Protein AF-A0A2J8U3K9-F1 (afdb_monomer_lite)

Secondary structure (DSSP, 8-state):
--SPSP-S-HHHHHHHHHHHHSHHHHHHHGGGHHHHHHHHHHHS-TT--HHHHIIIIIHHHHHHHHTT----TT--HHHHHHHHHHHHHHHHHHHSSSSHHHHHHHTHHHHHHHHHHHHHHHHH-TT--SEEEEEE-HHHHHHHHHHTT---SSPPPTT-EEEEEEEEETTEEEEEEEEE--SSSPPEEE--TTS-SSEEHHHHHHHHGGGS-S-HHHHTS-TT-----------------------S------EEEEEE---TTS-EEETTEEE--GGG-------------S----

Sequence (298 aa):
LLYLPFRNCPRFQELESETLKSEEFQKRLHPYKDFIATLGKLSGLHGQDLFGIWSKVYDPLYCESVHNFTLPSWATEDTMTKLRELSELSLLSLYGIHKQKEKSRLQGGVLVNEILNHMKKATQMPSYKKFIMYSAHDTTVSGLQMALDVYNGLLPPYASCHLMELYFEKGEYFVEMYYRNETQHEPYPLMLPGCSPSCPLERFAELVGPVIPQDWSTECMTTNSHQGPAETAHFARRNHVIALPCGRSTCLENTVCSITIMDKDEM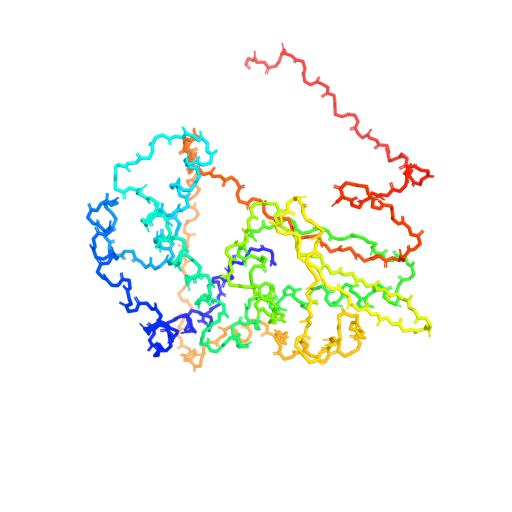VSRDGFYWMPESRAKPSPLLVGDRMTDKDID

Radius of gyration: 22.71 Å; chains: 1; bounding box: 62×59×55 Å

Foldseek 3Di:
DFAPDDPPFQVLVVLLVVLVVDPQLCVLCVVCPVVLVVVCVVQVPPPDDLVCLQPPPQQLQVQCVVVVHDDPPVCDPVNNVSSQLSNLSVLCSSQDPTPNLLSLQLGLLQVVVVLLVLLVVCVVDVPGDQKDKDWHFQSNVSSNCSLLVQDPSGRQDAQKEKEWEWEDDPRFIWIAIFIDRDLVDATHTTDRPPADNGGTSVRSCVSSVSSHHPDSVVSSDDPPPDDDPPPPPPPPPPPPPPPVPPDDGDDPRTYMYMYGHDYPPAWDDDSNDTDGDPVPPDDDPDPPPDDDDPDPDD

pLDDT: mean 80.39, std 25.98, range [22.38, 98.75]

O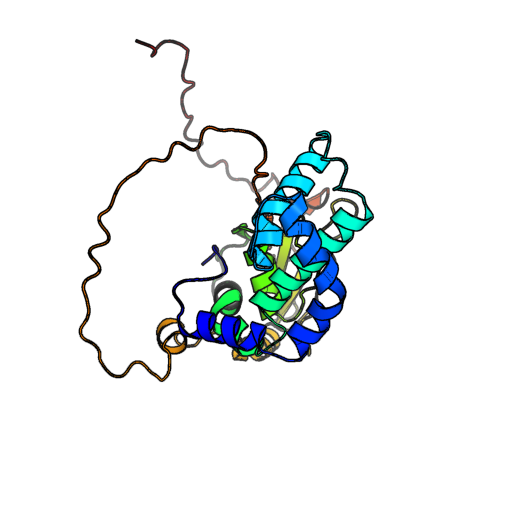rganism: Pongo abelii (NCBI:txid9601)

Structure (mmCIF, N/CA/C/O backbone):
data_AF-A0A2J8U3K9-F1
#
_entry.id   AF-A0A2J8U3K9-F1
#
loop_
_atom_site.group_PDB
_atom_site.id
_atom_site.type_symbol
_atom_site.label_atom_id
_atom_site.label_alt_id
_atom_site.label_comp_id
_atom_site.label_asym_id
_atom_site.label_entity_id
_atom_site.label_seq_id
_atom_site.pdbx_PDB_ins_code
_atom_site.Cartn_x
_atom_site.Cartn_y
_atom_site.Cartn_z
_atom_site.occupancy
_atom_site.B_iso_or_equiv
_atom_site.auth_seq_id
_atom_site.auth_comp_id
_atom_site.auth_asym_id
_atom_site.auth_atom_id
_atom_site.pdbx_PDB_model_num
ATOM 1 N N . LEU A 1 1 ? -0.540 13.117 7.011 1.00 81.38 1 LEU A N 1
ATOM 2 C CA . LEU A 1 1 ? -1.237 11.828 7.215 1.00 81.38 1 LEU A CA 1
ATOM 3 C C . LEU A 1 1 ? -1.493 11.089 5.903 1.00 81.38 1 LEU A C 1
ATOM 5 O O . LEU A 1 1 ? -1.082 9.950 5.813 1.00 81.38 1 LEU A O 1
ATOM 9 N N . LEU A 1 2 ? -2.141 11.700 4.904 1.00 85.00 2 LEU A N 1
ATOM 10 C CA . LEU A 1 2 ? -2.597 10.990 3.691 1.00 85.00 2 LEU A CA 1
ATOM 11 C C . LEU A 1 2 ? -1.634 11.031 2.494 1.00 85.00 2 LEU A C 1
ATOM 13 O O . LEU A 1 2 ? -1.988 10.559 1.420 1.00 85.00 2 LEU A O 1
ATOM 17 N N . TYR A 1 3 ? -0.447 11.610 2.669 1.00 89.62 3 TYR A N 1
ATOM 18 C CA . TYR A 1 3 ? 0.576 11.715 1.632 1.00 89.62 3 TYR A CA 1
ATOM 19 C C . TYR A 1 3 ? 1.716 10.755 1.973 1.00 89.62 3 TYR A C 1
ATOM 21 O O . TYR A 1 3 ? 2.664 11.128 2.668 1.00 89.62 3 TYR A O 1
ATOM 29 N N . LEU A 1 4 ? 1.538 9.491 1.587 1.00 91.19 4 LEU A N 1
ATOM 30 C CA . LEU A 1 4 ? 2.534 8.436 1.742 1.00 91.19 4 LEU A CA 1
ATOM 31 C C . LEU A 1 4 ? 3.328 8.280 0.433 1.00 91.19 4 LEU A C 1
ATOM 33 O O . LEU A 1 4 ? 2.803 8.580 -0.632 1.00 91.19 4 LEU A O 1
ATOM 37 N N . PRO A 1 5 ? 4.576 7.787 0.490 1.00 95.88 5 PRO A N 1
ATOM 38 C CA . PRO A 1 5 ? 5.362 7.529 1.696 1.00 95.88 5 PRO A CA 1
ATOM 39 C C . PRO A 1 5 ? 5.883 8.824 2.348 1.00 95.88 5 PRO A C 1
ATOM 41 O O . PRO A 1 5 ? 6.303 9.763 1.669 1.00 95.88 5 PRO A O 1
ATOM 44 N N . PHE A 1 6 ? 5.939 8.864 3.680 1.00 95.06 6 PHE A N 1
ATOM 45 C CA . PHE A 1 6 ? 6.610 9.935 4.413 1.00 95.06 6 PHE A CA 1
ATOM 46 C C . PHE A 1 6 ? 8.117 9.883 4.146 1.00 95.06 6 PHE A C 1
ATOM 48 O O . PHE A 1 6 ? 8.789 8.912 4.499 1.00 95.06 6 PHE A O 1
ATOM 55 N N . ARG A 1 7 ? 8.651 10.936 3.518 1.00 94.25 7 ARG A N 1
ATOM 56 C CA . ARG A 1 7 ? 10.077 11.044 3.160 1.00 94.25 7 ARG A CA 1
ATOM 57 C C . ARG A 1 7 ? 10.930 11.707 4.241 1.00 94.25 7 ARG A C 1
ATOM 59 O O . ARG A 1 7 ? 12.139 11.516 4.274 1.00 94.25 7 ARG A O 1
ATOM 66 N N . ASN A 1 8 ? 10.317 12.437 5.170 1.00 95.38 8 ASN A N 1
ATOM 67 C CA . ASN A 1 8 ? 10.982 13.075 6.310 1.00 95.38 8 ASN A CA 1
ATOM 68 C C . ASN A 1 8 ? 11.225 12.096 7.477 1.00 95.38 8 ASN A C 1
ATOM 70 O O . ASN A 1 8 ? 11.000 12.443 8.632 1.00 95.38 8 ASN A O 1
ATOM 74 N N . CYS A 1 9 ? 11.665 10.874 7.171 1.00 97.50 9 CYS A N 1
ATOM 75 C CA . CYS A 1 9 ? 11.933 9.820 8.145 1.00 97.50 9 CYS A CA 1
ATOM 76 C C . CYS A 1 9 ? 13.268 9.131 7.819 1.00 97.50 9 CYS A C 1
ATOM 78 O O . CYS A 1 9 ? 13.299 8.234 6.970 1.00 97.50 9 CYS A O 1
ATOM 80 N N . PRO A 1 10 ? 14.379 9.542 8.457 1.00 97.88 10 PRO A N 1
ATOM 81 C CA . PRO A 1 10 ? 15.705 8.983 8.196 1.00 97.88 10 PRO A CA 1
ATOM 82 C C . PRO A 1 10 ? 15.774 7.456 8.320 1.00 97.88 10 PRO A C 1
ATOM 84 O O . PRO A 1 10 ? 16.298 6.801 7.421 1.00 97.88 10 PRO A O 1
ATOM 87 N N . ARG A 1 11 ? 15.164 6.869 9.360 1.00 98.06 11 ARG A N 1
ATOM 88 C CA . ARG A 1 11 ? 15.121 5.407 9.521 1.00 98.06 11 ARG A CA 1
ATOM 89 C C . ARG A 1 11 ? 14.433 4.704 8.349 1.00 98.06 11 ARG A C 1
ATOM 91 O O . ARG A 1 11 ? 14.892 3.657 7.907 1.00 98.06 11 ARG A O 1
ATOM 98 N N . PHE A 1 12 ? 13.372 5.285 7.788 1.00 98.19 12 PHE A N 1
ATOM 99 C CA . PHE A 1 12 ? 12.711 4.710 6.614 1.00 98.19 12 PHE A CA 1
ATOM 100 C C . PHE A 1 12 ? 13.615 4.735 5.370 1.00 98.19 12 PHE A C 1
ATOM 102 O O . PHE A 1 12 ? 13.654 3.754 4.632 1.00 98.19 12 PHE A O 1
ATOM 109 N N . GLN A 1 13 ? 14.405 5.798 5.179 1.00 97.44 13 GLN A N 1
ATOM 110 C CA . GLN A 1 13 ? 15.385 5.872 4.085 1.00 97.44 13 GLN A CA 1
ATOM 111 C C . GLN A 1 13 ? 16.492 4.805 4.222 1.00 97.44 13 GLN A C 1
ATOM 113 O O . GLN A 1 13 ? 16.941 4.229 3.224 1.00 97.44 13 GLN A O 1
ATOM 118 N N . GLU A 1 14 ? 16.911 4.491 5.454 1.00 98.12 14 GLU A N 1
ATOM 119 C CA . GLU A 1 14 ? 17.819 3.366 5.718 1.00 98.12 14 GLU A CA 1
ATOM 120 C C . GLU A 1 14 ? 17.179 2.034 5.322 1.00 98.12 14 GLU A C 1
ATOM 122 O O . GLU A 1 14 ? 17.803 1.248 4.613 1.00 98.12 14 GLU A O 1
ATOM 127 N N . LEU A 1 15 ? 15.915 1.805 5.693 1.00 98.25 15 LEU A N 1
ATOM 128 C CA . LEU A 1 15 ? 15.185 0.585 5.335 1.00 98.25 15 LEU A CA 1
ATOM 129 C C . LEU A 1 15 ? 15.013 0.425 3.820 1.00 98.25 15 LEU A C 1
ATOM 131 O O . LEU A 1 15 ? 15.126 -0.692 3.313 1.00 98.25 15 LEU A O 1
ATOM 135 N N . GLU A 1 16 ? 14.767 1.508 3.079 1.00 97.56 16 GLU A N 1
ATOM 136 C CA . GLU A 1 16 ? 14.762 1.487 1.609 1.00 97.56 16 GLU A CA 1
ATOM 137 C C . GLU A 1 16 ? 16.139 1.054 1.074 1.00 97.56 16 GLU A C 1
ATOM 139 O O . GLU A 1 16 ? 16.236 0.121 0.273 1.00 97.56 16 GLU A O 1
ATOM 144 N N . SER A 1 17 ? 17.218 1.639 1.602 1.00 97.06 17 SER A N 1
ATOM 145 C CA . SER A 1 17 ? 18.597 1.298 1.226 1.00 97.06 17 SER A CA 1
ATOM 146 C C . SER A 1 17 ? 18.979 -0.152 1.566 1.00 97.06 17 SER A C 1
ATOM 148 O O . SER A 1 17 ? 19.676 -0.808 0.789 1.00 97.06 17 SER A O 1
ATOM 150 N N . GLU A 1 18 ? 18.534 -0.666 2.716 1.00 98.19 18 GLU A N 1
ATOM 151 C CA . GLU A 1 18 ? 18.684 -2.068 3.130 1.00 98.19 18 GLU A CA 1
ATOM 152 C C . GLU A 1 18 ? 17.908 -2.999 2.183 1.00 98.19 18 GLU A C 1
ATOM 154 O O . GLU A 1 18 ? 18.429 -4.024 1.743 1.00 98.19 18 GLU A O 1
ATOM 159 N N . THR A 1 19 ? 16.692 -2.609 1.788 1.00 98.19 19 THR A N 1
ATOM 160 C CA . THR A 1 19 ? 15.837 -3.395 0.883 1.00 98.19 19 THR A CA 1
ATOM 161 C C . THR A 1 19 ? 16.477 -3.575 -0.483 1.00 98.19 19 THR A C 1
ATOM 163 O O . THR A 1 19 ? 16.521 -4.699 -0.980 1.00 98.19 19 THR A O 1
ATOM 166 N N . LEU A 1 20 ? 17.044 -2.509 -1.057 1.00 95.50 20 LEU A N 1
ATOM 167 C CA . LEU A 1 20 ? 17.743 -2.576 -2.343 1.00 95.50 20 LEU A CA 1
ATOM 168 C C . LEU A 1 20 ? 18.928 -3.552 -2.321 1.00 95.50 20 LEU A C 1
ATOM 170 O O . LEU A 1 20 ? 19.278 -4.112 -3.357 1.00 95.50 20 LEU A O 1
ATOM 174 N N . LYS A 1 21 ? 19.535 -3.784 -1.153 1.00 97.44 21 LYS A N 1
ATOM 175 C CA . LYS A 1 21 ? 20.647 -4.730 -0.961 1.00 97.44 21 LYS A CA 1
ATOM 176 C C . LYS A 1 21 ? 20.186 -6.140 -0.579 1.00 97.44 21 LYS A C 1
ATOM 178 O O . LYS A 1 21 ? 21.006 -7.053 -0.568 1.00 97.44 21 LYS A O 1
ATOM 183 N N . SER A 1 22 ? 18.910 -6.324 -0.243 1.00 98.12 22 SER A N 1
ATOM 184 C CA . SER A 1 22 ? 18.383 -7.610 0.213 1.00 98.12 22 SER A CA 1
ATOM 185 C C . SER A 1 22 ? 18.347 -8.649 -0.912 1.00 98.12 22 SER A C 1
ATOM 187 O O . SER A 1 22 ? 18.044 -8.333 -2.065 1.00 98.12 22 SER A O 1
ATOM 189 N N . GLU A 1 23 ? 18.628 -9.907 -0.564 1.00 98.06 23 GLU A N 1
ATOM 190 C CA . GLU A 1 23 ? 18.623 -11.025 -1.515 1.00 98.06 23 GLU A CA 1
ATOM 191 C C . GLU A 1 23 ? 17.255 -11.191 -2.187 1.00 98.06 23 GLU A C 1
ATOM 193 O O . GLU A 1 23 ? 17.181 -11.331 -3.405 1.00 98.06 23 GLU A O 1
ATOM 198 N N . GLU A 1 24 ? 16.170 -11.104 -1.414 1.00 97.69 24 GLU A N 1
ATOM 199 C CA . GLU A 1 24 ? 14.810 -11.290 -1.927 1.00 97.69 24 GLU A CA 1
ATOM 200 C C . GLU A 1 24 ? 14.433 -10.224 -2.966 1.00 97.69 24 GLU A C 1
ATOM 202 O O . GLU A 1 24 ? 13.885 -10.551 -4.020 1.00 97.69 24 GLU A O 1
ATOM 207 N N . PHE A 1 25 ? 14.775 -8.953 -2.724 1.00 97.94 25 PHE A N 1
ATOM 208 C CA . PHE A 1 25 ? 14.558 -7.898 -3.714 1.00 97.94 25 PHE A CA 1
ATOM 209 C C . PHE A 1 25 ? 15.392 -8.138 -4.978 1.00 97.94 25 PHE A C 1
ATOM 211 O O . PHE A 1 25 ? 14.864 -8.100 -6.091 1.00 97.94 25 PHE A O 1
ATOM 218 N N . GLN A 1 26 ? 16.683 -8.442 -4.817 1.00 97.81 26 GLN A N 1
ATOM 219 C CA . GLN A 1 26 ? 17.580 -8.698 -5.946 1.00 97.81 26 GLN A CA 1
ATOM 220 C C . GLN A 1 26 ? 17.131 -9.902 -6.780 1.00 97.81 26 GLN A C 1
ATOM 222 O O . GLN A 1 26 ? 17.206 -9.854 -8.007 1.00 97.81 26 GLN A O 1
ATOM 227 N N . LYS A 1 27 ? 16.610 -10.952 -6.138 1.00 98.12 27 LYS A N 1
ATOM 228 C CA . LYS A 1 27 ? 16.061 -12.139 -6.798 1.00 98.12 27 LYS A CA 1
ATOM 229 C C . LYS A 1 27 ? 14.846 -11.805 -7.662 1.00 98.12 27 LYS A C 1
ATOM 231 O O . LYS A 1 27 ? 14.772 -12.281 -8.790 1.00 98.12 27 LYS A O 1
ATOM 236 N N . ARG A 1 28 ? 13.926 -10.967 -7.170 1.00 97.94 28 ARG A N 1
ATOM 237 C CA . ARG A 1 28 ? 12.744 -10.516 -7.932 1.00 97.94 28 ARG A CA 1
ATOM 238 C C . ARG A 1 28 ? 13.100 -9.574 -9.076 1.00 97.94 28 ARG A C 1
ATOM 240 O O . ARG A 1 28 ? 12.458 -9.616 -10.117 1.00 97.94 28 ARG A O 1
ATOM 247 N N . LEU A 1 29 ? 14.130 -8.749 -8.895 1.00 97.19 29 LEU A N 1
ATOM 248 C CA . LEU A 1 29 ? 14.601 -7.810 -9.912 1.00 97.19 29 LEU A CA 1
ATOM 249 C C . LEU A 1 29 ? 15.433 -8.489 -11.013 1.00 97.19 29 LEU A C 1
ATOM 251 O O . LEU A 1 29 ? 15.443 -8.028 -12.153 1.00 97.19 29 LEU A O 1
ATOM 255 N N . HIS A 1 30 ? 16.142 -9.574 -10.684 1.00 97.12 30 HIS A N 1
ATOM 256 C CA . HIS A 1 30 ? 17.094 -10.235 -11.579 1.00 97.12 30 HIS A CA 1
ATOM 257 C C . HIS A 1 30 ? 16.545 -10.557 -12.985 1.00 97.12 30 HIS A C 1
ATOM 259 O O . HIS A 1 30 ? 17.240 -10.225 -13.948 1.00 97.12 30 HIS A O 1
ATOM 265 N N . PRO A 1 31 ? 15.321 -11.103 -13.148 1.00 97.75 31 PRO A N 1
ATOM 266 C CA . PRO A 1 31 ? 14.758 -11.415 -14.465 1.00 97.75 31 PRO A CA 1
ATOM 267 C C . PRO A 1 31 ? 14.584 -10.202 -15.391 1.00 97.75 31 PRO A C 1
ATOM 269 O O . PRO A 1 31 ? 14.517 -10.366 -16.605 1.00 97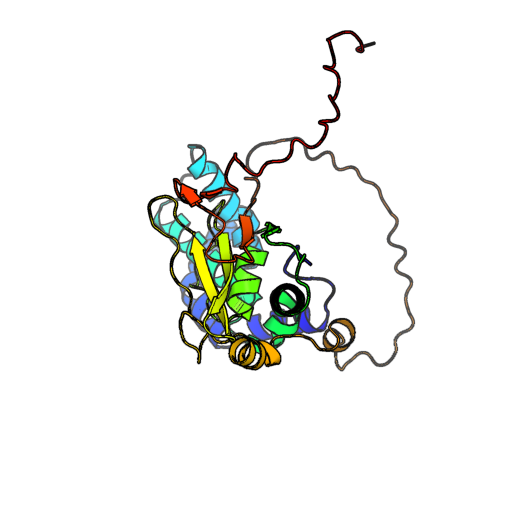.75 31 PRO A O 1
ATOM 272 N N . TYR A 1 32 ? 14.539 -8.984 -14.844 1.00 96.56 32 TYR A N 1
ATOM 273 C CA . TYR A 1 32 ? 14.284 -7.758 -15.603 1.00 96.56 32 TYR A CA 1
ATOM 274 C C . TYR A 1 32 ? 15.554 -6.972 -15.950 1.00 96.56 32 TYR A C 1
ATOM 276 O O . TYR A 1 32 ? 15.455 -5.922 -16.583 1.00 96.56 32 TYR A O 1
ATOM 284 N N . LYS A 1 33 ? 16.753 -7.433 -15.561 1.00 93.75 33 LYS A N 1
ATOM 285 C CA . LYS A 1 33 ? 17.999 -6.660 -15.741 1.00 93.75 33 LYS A CA 1
ATOM 286 C C . LYS A 1 33 ? 18.251 -6.249 -17.195 1.00 93.75 33 LYS A C 1
ATOM 288 O O . LYS A 1 33 ? 18.544 -5.080 -17.452 1.00 93.75 33 LYS A O 1
ATOM 293 N N . ASP A 1 34 ? 18.078 -7.172 -18.136 1.00 94.25 34 ASP A N 1
ATOM 294 C CA . ASP A 1 34 ? 18.285 -6.899 -19.565 1.00 94.25 34 ASP A CA 1
ATOM 295 C C . ASP A 1 34 ? 17.214 -5.955 -20.130 1.00 94.25 34 ASP A C 1
ATOM 297 O O . ASP A 1 34 ? 17.503 -5.070 -20.945 1.00 94.25 34 ASP A O 1
ATOM 301 N N . PHE A 1 35 ? 15.975 -6.099 -19.648 1.00 95.75 35 PHE A N 1
ATOM 302 C CA . PHE A 1 35 ? 14.870 -5.219 -20.011 1.00 95.75 35 PHE A CA 1
ATOM 303 C C . PHE A 1 35 ? 15.129 -3.784 -19.538 1.00 95.75 35 PHE A C 1
ATOM 305 O O . PHE A 1 35 ? 15.066 -2.860 -20.345 1.00 95.75 35 PHE A O 1
ATOM 312 N N . ILE A 1 36 ? 15.522 -3.595 -18.275 1.00 94.62 36 ILE A N 1
ATOM 313 C CA . ILE A 1 36 ? 15.849 -2.280 -17.700 1.00 94.62 36 ILE A CA 1
ATOM 314 C C . ILE A 1 36 ? 17.012 -1.617 -18.454 1.00 94.62 36 ILE A C 1
ATOM 316 O O . ILE A 1 36 ? 16.959 -0.423 -18.758 1.00 94.62 36 ILE A O 1
ATOM 320 N N . ALA A 1 37 ? 18.049 -2.383 -18.814 1.00 91.25 37 ALA A N 1
ATOM 321 C CA . ALA A 1 37 ? 19.181 -1.868 -19.585 1.00 91.25 37 ALA A CA 1
ATOM 322 C C . ALA A 1 37 ? 18.765 -1.379 -20.985 1.00 91.25 37 ALA A C 1
ATOM 324 O O . ALA A 1 37 ? 19.265 -0.359 -21.471 1.00 91.25 37 ALA A O 1
ATOM 325 N N . THR A 1 38 ? 17.837 -2.090 -21.627 1.00 92.94 38 THR A N 1
ATOM 326 C CA . THR A 1 38 ? 17.284 -1.706 -22.932 1.00 92.94 38 THR A CA 1
ATOM 327 C C . THR A 1 38 ? 16.364 -0.493 -22.807 1.00 92.94 38 THR A C 1
ATOM 329 O O . THR A 1 38 ? 16.450 0.430 -23.619 1.00 92.94 38 THR A O 1
ATOM 332 N N . LEU A 1 39 ? 15.549 -0.449 -21.751 1.00 93.38 39 LEU A N 1
ATOM 333 C CA . LEU A 1 39 ? 14.580 0.610 -21.500 1.00 93.38 39 LEU A CA 1
ATOM 334 C C . LEU A 1 39 ? 15.238 1.989 -21.445 1.00 93.38 39 LEU A C 1
ATOM 336 O O . LEU A 1 39 ? 14.721 2.919 -22.049 1.00 93.38 39 LEU A O 1
ATOM 340 N N . GLY A 1 40 ? 16.411 2.116 -20.817 1.00 89.62 40 GLY A N 1
ATOM 341 C CA . GLY A 1 40 ? 17.119 3.399 -20.742 1.00 89.62 40 GLY A CA 1
ATOM 342 C C . GLY A 1 40 ? 17.516 3.982 -22.107 1.00 89.62 40 GLY A C 1
ATOM 343 O O . GLY A 1 40 ? 17.607 5.197 -22.247 1.00 89.62 40 GLY A O 1
ATOM 344 N N . LYS A 1 41 ? 17.724 3.140 -23.131 1.00 91.94 41 LYS A N 1
ATOM 345 C CA . LYS A 1 41 ? 17.985 3.597 -24.510 1.00 91.94 41 LYS A CA 1
ATOM 346 C C . LYS A 1 41 ? 16.701 4.016 -25.229 1.00 91.94 41 LYS A C 1
ATOM 348 O O . LYS A 1 41 ? 16.747 4.916 -26.057 1.00 91.94 41 LYS A O 1
ATOM 353 N N . LEU A 1 42 ? 15.586 3.350 -24.927 1.00 91.44 42 LEU A N 1
ATOM 354 C CA . LEU A 1 42 ? 14.287 3.577 -25.565 1.00 91.44 42 LEU A CA 1
ATOM 355 C C . LEU A 1 42 ? 13.556 4.794 -24.988 1.00 91.44 42 LEU A C 1
ATOM 357 O O . LEU A 1 42 ? 12.995 5.585 -25.740 1.00 91.44 42 LEU A O 1
ATOM 361 N N . SER A 1 43 ? 13.585 4.953 -23.664 1.00 88.56 43 SER A N 1
ATOM 362 C CA . SER A 1 43 ? 12.933 6.057 -22.953 1.00 88.56 43 SER A CA 1
ATOM 363 C C . SER A 1 43 ? 13.755 7.348 -22.959 1.00 88.56 43 SER A C 1
ATOM 365 O O . SER A 1 43 ? 13.226 8.413 -22.658 1.00 88.56 43 SER A O 1
ATOM 367 N N . GLY A 1 44 ? 15.060 7.263 -23.247 1.00 88.62 44 GLY A N 1
ATOM 368 C CA . GLY A 1 44 ? 16.004 8.374 -23.094 1.00 88.62 44 GLY A CA 1
ATOM 369 C C . GLY A 1 44 ? 16.346 8.708 -21.634 1.00 88.62 44 GLY A C 1
ATOM 370 O O . GLY A 1 44 ? 17.072 9.669 -21.380 1.00 88.62 44 GLY A O 1
ATOM 371 N N . LEU A 1 45 ? 15.850 7.925 -20.667 1.00 83.75 45 LEU A N 1
ATOM 372 C CA . LEU A 1 45 ? 16.094 8.111 -19.238 1.00 83.75 45 LEU A CA 1
ATOM 373 C C . LEU A 1 45 ? 17.080 7.057 -18.726 1.00 83.75 45 LEU A C 1
ATOM 375 O O . LEU A 1 45 ? 16.723 5.914 -18.442 1.00 83.75 45 LEU A O 1
ATOM 379 N N . HIS A 1 46 ? 18.341 7.453 -18.569 1.00 83.81 46 HIS A N 1
ATOM 380 C CA . HIS A 1 46 ? 19.380 6.582 -18.025 1.00 83.81 46 HIS A CA 1
ATOM 381 C C . HIS A 1 46 ? 19.339 6.519 -16.491 1.00 83.81 46 HIS A C 1
ATOM 383 O O . HIS A 1 46 ? 18.951 7.481 -15.824 1.00 83.81 46 HIS A O 1
ATOM 389 N N . GLY A 1 47 ? 19.765 5.379 -15.935 1.00 73.50 47 GLY A N 1
ATOM 390 C CA . GLY A 1 47 ? 19.999 5.214 -14.497 1.00 73.50 47 GLY A CA 1
ATOM 391 C C . GLY A 1 47 ? 18.763 5.383 -13.611 1.00 73.50 47 GLY A C 1
ATOM 392 O O . GLY A 1 47 ? 18.917 5.752 -12.452 1.00 73.50 47 GLY A O 1
ATOM 393 N N . GLN A 1 48 ? 17.553 5.166 -14.142 1.00 72.31 48 GLN A N 1
ATOM 394 C CA . GLN A 1 48 ? 16.347 5.197 -13.316 1.00 72.31 48 GLN A CA 1
ATOM 395 C C . GLN A 1 48 ? 16.333 3.998 -12.362 1.00 72.31 48 GLN A C 1
ATOM 397 O O . GLN A 1 48 ? 16.598 2.864 -12.765 1.00 72.31 48 GLN A O 1
ATOM 402 N N . ASP A 1 49 ? 16.004 4.266 -11.102 1.00 87.94 49 ASP A N 1
ATOM 403 C CA . ASP A 1 49 ? 15.555 3.239 -10.172 1.00 87.94 49 ASP A CA 1
ATOM 404 C C . ASP A 1 49 ? 14.131 2.778 -10.538 1.00 87.94 49 ASP A C 1
ATOM 406 O O . ASP A 1 49 ? 13.502 3.298 -11.466 1.00 87.94 49 ASP A O 1
ATOM 410 N N . LEU A 1 50 ? 13.609 1.776 -9.825 1.00 93.06 50 LEU A N 1
ATOM 411 C CA . LEU A 1 50 ? 12.269 1.252 -10.106 1.00 93.06 50 LEU A CA 1
ATOM 412 C C . LEU A 1 50 ? 11.176 2.319 -9.967 1.00 93.06 50 LEU A C 1
ATOM 414 O O . LEU A 1 50 ? 10.226 2.319 -10.747 1.00 93.06 50 LEU A O 1
ATOM 418 N N . PHE A 1 51 ? 11.341 3.267 -9.041 1.00 92.44 51 PHE A N 1
ATOM 419 C CA . PHE A 1 51 ? 10.403 4.372 -8.871 1.00 92.44 51 PHE A CA 1
ATOM 420 C C . PHE A 1 51 ? 10.423 5.326 -10.073 1.00 92.44 51 PHE A C 1
ATOM 422 O O . PHE A 1 51 ? 9.372 5.778 -10.526 1.00 92.44 51 PHE A O 1
ATOM 429 N N . GLY A 1 52 ? 11.598 5.605 -10.639 1.00 92.44 52 GLY A N 1
ATOM 430 C CA . GLY A 1 52 ? 11.747 6.371 -11.872 1.00 92.44 52 GLY A CA 1
ATOM 431 C C . GLY A 1 52 ? 11.170 5.653 -13.093 1.00 92.44 52 GLY A C 1
ATOM 432 O O . GLY A 1 52 ? 10.527 6.295 -13.920 1.00 92.44 52 GLY A O 1
ATOM 433 N N . ILE A 1 53 ? 11.340 4.330 -13.194 1.00 94.94 53 ILE A N 1
ATOM 434 C CA . ILE A 1 53 ? 10.707 3.517 -14.250 1.00 94.94 53 ILE A CA 1
ATOM 435 C C . ILE A 1 53 ? 9.183 3.599 -14.142 1.00 94.94 53 ILE A C 1
ATOM 437 O O . ILE A 1 53 ? 8.506 3.827 -15.143 1.00 94.94 53 ILE A O 1
ATOM 441 N N . TRP A 1 54 ? 8.647 3.470 -12.930 1.00 96.12 54 TRP A N 1
ATOM 442 C CA . TRP A 1 54 ? 7.216 3.576 -12.695 1.00 96.12 54 TRP A CA 1
ATOM 443 C C . TRP A 1 54 ? 6.682 4.971 -13.047 1.00 96.12 54 TRP A C 1
ATOM 445 O O . TRP A 1 54 ? 5.857 5.099 -13.946 1.00 96.12 54 TRP A O 1
ATOM 455 N N . SER A 1 55 ? 7.183 6.012 -12.386 1.00 93.38 55 SER A N 1
ATOM 456 C CA . SER A 1 55 ? 6.615 7.367 -12.461 1.00 93.38 55 SER A CA 1
ATOM 457 C C . SER A 1 55 ? 6.904 8.116 -13.765 1.00 93.38 55 SER A C 1
ATOM 459 O O . SER A 1 55 ? 6.171 9.035 -14.113 1.00 93.38 55 SER A O 1
ATOM 461 N N . LYS A 1 56 ? 7.977 7.773 -14.490 1.00 93.69 56 LYS A N 1
ATOM 462 C CA . LYS A 1 56 ? 8.390 8.515 -15.699 1.00 93.69 56 LYS A CA 1
ATOM 463 C C . LYS A 1 56 ? 8.274 7.726 -16.992 1.00 93.69 56 LYS A C 1
ATOM 465 O O . LYS A 1 56 ? 8.502 8.300 -18.054 1.00 93.69 56 LYS A O 1
ATOM 470 N N . VAL A 1 57 ? 7.989 6.426 -16.921 1.00 95.75 57 VAL A N 1
ATOM 471 C CA . VAL A 1 57 ? 7.858 5.583 -18.115 1.00 95.75 57 VAL A CA 1
ATOM 472 C C . VAL A 1 57 ? 6.527 4.851 -18.113 1.00 95.75 57 VAL A C 1
ATOM 474 O O . VAL A 1 57 ? 5.730 5.077 -19.015 1.00 95.75 57 VAL A O 1
ATOM 477 N N . TYR A 1 58 ? 6.264 4.012 -17.108 1.00 97.00 58 TYR A N 1
ATOM 478 C CA . TYR A 1 58 ? 5.023 3.240 -17.068 1.00 97.00 58 TYR A CA 1
ATOM 479 C C . TYR A 1 58 ? 3.786 4.131 -16.945 1.00 97.00 58 TYR A C 1
ATOM 481 O O . TYR A 1 58 ? 2.891 4.014 -17.775 1.00 97.00 58 TYR A O 1
ATOM 489 N N . ASP A 1 59 ? 3.742 5.015 -15.944 1.00 94.94 59 ASP A N 1
ATOM 490 C CA . ASP A 1 59 ? 2.562 5.844 -15.683 1.00 94.94 59 ASP A CA 1
ATOM 491 C C . ASP A 1 59 ? 2.207 6.761 -16.871 1.00 94.94 59 ASP A C 1
ATOM 493 O O . ASP A 1 59 ? 1.068 6.688 -17.338 1.00 94.94 59 ASP A O 1
ATOM 497 N N . PRO A 1 60 ? 3.160 7.497 -17.490 1.00 95.81 60 PRO A N 1
ATOM 498 C CA . PRO A 1 60 ? 2.864 8.269 -18.695 1.00 95.81 60 PRO A CA 1
ATOM 499 C C . PRO A 1 60 ? 2.294 7.419 -19.837 1.00 95.81 60 PRO A C 1
ATOM 501 O O . PRO A 1 60 ? 1.267 7.784 -20.407 1.00 95.81 60 PRO A O 1
ATOM 504 N N . LEU A 1 61 ? 2.902 6.262 -20.136 1.00 97.00 61 LEU A N 1
ATOM 505 C CA . LEU A 1 61 ? 2.428 5.368 -21.201 1.00 97.00 61 LEU A CA 1
ATOM 506 C C . LEU A 1 61 ? 1.051 4.776 -20.882 1.00 97.00 61 LEU A C 1
ATOM 508 O O . LEU A 1 61 ? 0.206 4.655 -21.767 1.00 97.00 61 LEU A O 1
ATOM 512 N N . TYR A 1 62 ? 0.805 4.413 -19.622 1.00 96.50 62 TYR A N 1
ATOM 513 C CA . TYR A 1 62 ? -0.490 3.914 -19.180 1.00 96.50 62 TYR A CA 1
ATOM 514 C C . TYR A 1 62 ? -1.563 4.996 -19.345 1.00 96.50 62 TYR A C 1
ATOM 516 O O . TYR A 1 62 ? -2.583 4.754 -19.990 1.00 96.50 62 TYR A O 1
ATOM 524 N N . CYS A 1 63 ? -1.297 6.215 -18.879 1.00 94.50 63 CYS A N 1
ATOM 525 C CA . CYS A 1 63 ? -2.174 7.365 -19.060 1.00 94.50 63 CYS A CA 1
ATOM 526 C C . CYS A 1 63 ? -2.464 7.675 -20.528 1.00 94.50 63 CYS A C 1
ATOM 528 O O . CYS A 1 63 ? -3.622 7.872 -20.901 1.00 94.50 63 CYS A O 1
ATOM 530 N N . GLU A 1 64 ? -1.434 7.709 -21.371 1.00 95.12 64 GLU A N 1
ATOM 531 C CA . GLU A 1 64 ? -1.579 7.886 -22.814 1.00 95.12 64 GLU A CA 1
ATOM 532 C C . GLU A 1 64 ? -2.471 6.793 -23.417 1.00 95.12 64 GLU A C 1
ATOM 534 O O . GLU A 1 64 ? -3.398 7.105 -24.169 1.00 95.12 64 GLU A O 1
ATOM 539 N N . SER A 1 65 ? -2.259 5.532 -23.025 1.00 95.12 65 SER A N 1
ATOM 540 C CA . SER A 1 65 ? -3.039 4.393 -23.517 1.00 95.12 65 SER A CA 1
ATOM 541 C C . SER A 1 65 ? -4.520 4.476 -23.132 1.00 95.12 65 SER A C 1
ATOM 543 O O . SER A 1 65 ? -5.384 4.284 -23.986 1.00 95.12 65 SER A O 1
ATOM 545 N N . VAL A 1 66 ? -4.829 4.859 -21.886 1.00 93.81 66 VAL A N 1
ATOM 546 C CA . VAL A 1 66 ? -6.206 5.037 -21.388 1.00 93.81 66 VAL A CA 1
ATOM 547 C C . VAL A 1 66 ? -6.948 6.124 -22.173 1.00 93.81 66 VAL A C 1
ATOM 549 O O . VAL A 1 66 ? -8.158 6.031 -22.377 1.00 93.81 66 VAL A O 1
ATOM 552 N N . HIS A 1 67 ? -6.229 7.135 -22.661 1.00 94.50 67 HIS A N 1
ATOM 553 C CA . HIS A 1 67 ? -6.785 8.229 -23.461 1.00 94.50 67 HIS A CA 1
ATOM 554 C C . HIS A 1 67 ? -6.642 8.010 -24.977 1.00 94.50 67 HIS A C 1
ATOM 556 O O . HIS A 1 67 ? -6.828 8.951 -25.749 1.00 94.50 67 HIS A O 1
ATOM 562 N N . ASN A 1 68 ? -6.355 6.779 -25.415 1.00 96.50 68 ASN A N 1
ATOM 563 C CA . ASN A 1 68 ? -6.225 6.386 -26.822 1.00 96.50 68 ASN A CA 1
ATOM 564 C C . ASN A 1 68 ? -5.169 7.184 -27.611 1.00 96.50 68 ASN A C 1
ATOM 566 O O . ASN A 1 68 ? -5.316 7.390 -28.819 1.00 96.50 68 ASN A O 1
ATOM 570 N N . PHE A 1 69 ? -4.102 7.644 -26.953 1.00 96.44 69 PHE A N 1
ATOM 571 C CA . PHE A 1 69 ? -2.944 8.177 -27.664 1.00 96.44 69 PHE A CA 1
ATOM 572 C C . PHE A 1 69 ? -2.152 7.050 -28.330 1.00 96.44 69 PHE A C 1
ATOM 574 O O . PHE A 1 69 ? -2.080 5.922 -27.841 1.00 96.44 69 PHE A O 1
ATOM 581 N N . THR A 1 70 ? -1.520 7.374 -29.457 1.00 97.12 70 THR A N 1
ATOM 582 C CA . THR A 1 70 ? -0.596 6.457 -30.123 1.00 97.12 70 THR A CA 1
ATOM 583 C C . THR A 1 70 ? 0.697 6.363 -29.321 1.00 97.12 70 THR A C 1
ATOM 585 O O . THR A 1 70 ? 1.466 7.324 -29.273 1.00 97.12 70 THR A O 1
ATOM 588 N N . LEU A 1 71 ? 0.945 5.194 -28.733 1.00 97.25 71 LEU A N 1
ATOM 589 C CA . LEU A 1 71 ? 2.175 4.899 -28.004 1.00 97.25 71 LEU A CA 1
ATOM 590 C C . LEU A 1 71 ? 3.380 4.741 -28.953 1.00 97.25 71 LEU A C 1
ATOM 592 O O . LEU A 1 71 ? 3.211 4.404 -30.132 1.00 97.25 71 LEU A O 1
ATOM 596 N N . PRO A 1 72 ? 4.618 4.948 -28.465 1.00 96.94 72 PRO A N 1
ATOM 597 C CA . PRO A 1 72 ? 5.816 4.672 -29.249 1.00 96.94 72 PRO A CA 1
ATOM 598 C C . PRO A 1 72 ? 5.913 3.185 -29.621 1.00 96.94 72 PRO A C 1
ATOM 600 O O . PRO A 1 72 ? 5.465 2.312 -28.884 1.00 96.94 72 PRO A O 1
ATOM 603 N N . SER A 1 73 ? 6.565 2.877 -30.745 1.00 97.44 73 SER A N 1
ATOM 604 C CA . SER A 1 73 ? 6.610 1.519 -31.322 1.00 97.44 73 SER A CA 1
ATOM 605 C C . SER A 1 73 ? 7.185 0.439 -30.401 1.00 97.44 73 SER A C 1
ATOM 607 O O . SER A 1 73 ? 6.894 -0.741 -30.579 1.00 97.44 73 SER A O 1
ATOM 609 N N . TRP A 1 74 ? 8.009 0.827 -29.429 1.00 96.81 74 TRP A N 1
ATOM 610 C CA . TRP A 1 74 ? 8.599 -0.085 -28.457 1.00 96.81 74 TRP A CA 1
ATOM 611 C C . TRP A 1 74 ? 7.682 -0.372 -27.259 1.00 96.81 74 TRP A C 1
ATOM 613 O O . TRP A 1 74 ? 7.894 -1.377 -26.587 1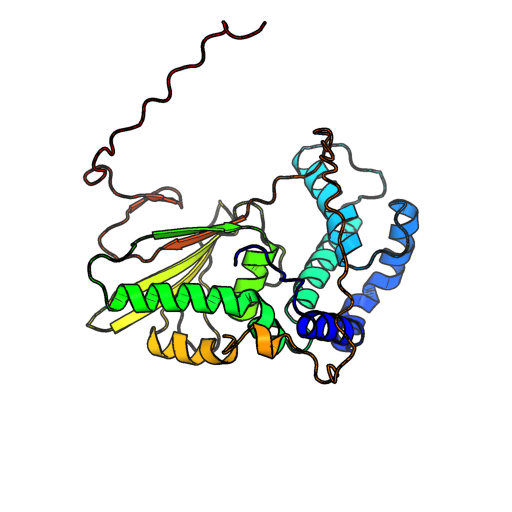.00 96.81 74 TRP A O 1
ATOM 623 N N . ALA A 1 75 ? 6.652 0.445 -27.006 1.00 97.19 75 ALA A N 1
ATOM 624 C CA . ALA A 1 75 ? 5.665 0.243 -25.940 1.00 97.19 75 ALA A CA 1
ATOM 625 C C . ALA A 1 75 ? 4.615 -0.808 -26.349 1.00 97.19 75 ALA A C 1
ATOM 627 O O . ALA A 1 75 ? 3.418 -0.552 -26.448 1.00 97.19 75 ALA A O 1
ATOM 628 N N . THR A 1 76 ? 5.109 -2.011 -26.634 1.00 97.69 76 THR A N 1
ATOM 629 C CA . THR A 1 76 ? 4.313 -3.206 -26.935 1.00 97.69 76 THR A CA 1
ATOM 630 C C . THR A 1 76 ? 3.593 -3.726 -25.687 1.00 97.69 76 THR A C 1
ATOM 632 O O . THR A 1 76 ? 3.945 -3.361 -24.567 1.00 97.69 76 THR A O 1
ATOM 635 N N . GLU A 1 77 ? 2.630 -4.635 -25.852 1.00 97.44 77 GLU A N 1
ATOM 636 C CA . GLU A 1 77 ? 1.925 -5.278 -24.729 1.00 97.44 77 GLU A CA 1
ATOM 637 C C . GLU A 1 77 ? 2.883 -5.973 -23.739 1.00 97.44 77 GLU A C 1
ATOM 639 O O . GLU A 1 77 ? 2.764 -5.795 -22.527 1.00 97.44 77 GLU A O 1
ATOM 644 N N . ASP A 1 78 ? 3.885 -6.700 -24.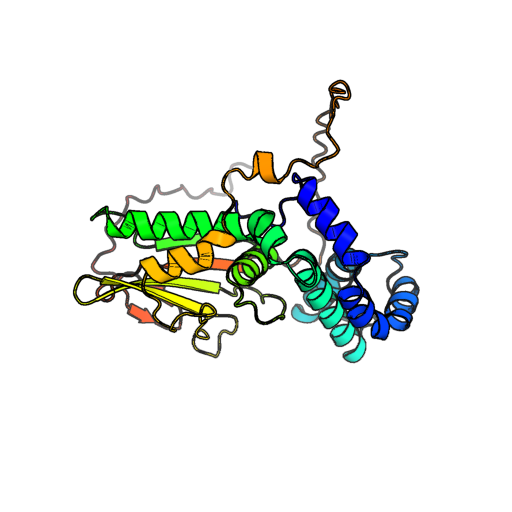245 1.00 97.69 78 ASP A N 1
ATOM 645 C CA . ASP A 1 78 ? 4.937 -7.326 -23.427 1.00 97.69 78 ASP A CA 1
ATOM 646 C C . ASP A 1 78 ? 5.749 -6.277 -22.651 1.00 97.69 78 ASP A C 1
ATOM 648 O O . ASP A 1 78 ? 6.044 -6.447 -21.468 1.00 97.69 78 ASP A O 1
ATOM 652 N N . THR A 1 79 ? 6.061 -5.149 -23.293 1.00 97.38 79 THR A N 1
ATOM 653 C CA . THR A 1 79 ? 6.774 -4.044 -22.642 1.00 97.38 79 THR A CA 1
ATOM 654 C C . THR A 1 79 ? 5.928 -3.393 -21.554 1.00 97.38 79 THR A C 1
ATOM 656 O O . THR A 1 79 ? 6.429 -3.176 -20.453 1.00 97.38 79 THR A O 1
ATOM 659 N N . MET A 1 80 ? 4.647 -3.129 -21.820 1.00 98.06 80 MET A N 1
ATOM 660 C CA . MET A 1 80 ? 3.716 -2.577 -20.834 1.00 98.06 80 MET A CA 1
ATOM 661 C C . MET A 1 80 ? 3.500 -3.531 -19.656 1.00 98.06 80 MET A C 1
ATOM 663 O O . MET A 1 80 ? 3.441 -3.082 -18.514 1.00 98.06 80 MET A O 1
ATOM 667 N N . THR A 1 81 ? 3.460 -4.840 -19.909 1.00 98.44 81 THR A N 1
ATOM 668 C CA . THR A 1 81 ? 3.369 -5.868 -18.863 1.00 98.44 81 THR A CA 1
ATOM 669 C C . THR A 1 81 ? 4.598 -5.851 -17.960 1.00 98.44 81 THR A C 1
ATOM 671 O O . THR A 1 81 ? 4.453 -5.715 -16.749 1.00 98.44 81 THR A O 1
ATOM 674 N N . LYS A 1 82 ? 5.809 -5.875 -18.530 1.00 98.12 82 LYS A N 1
ATOM 675 C CA . LYS A 1 82 ? 7.058 -5.807 -17.749 1.00 98.12 82 LYS A CA 1
ATOM 676 C C . LYS A 1 82 ? 7.202 -4.493 -16.986 1.00 98.12 82 LYS A C 1
ATOM 678 O O . LYS A 1 82 ? 7.690 -4.487 -15.859 1.00 98.12 82 LYS A O 1
ATOM 683 N N . LEU A 1 83 ? 6.791 -3.375 -17.587 1.00 98.00 83 LEU A N 1
ATOM 684 C CA . LEU A 1 83 ? 6.761 -2.076 -16.914 1.00 98.00 83 LEU A CA 1
ATOM 685 C C . LEU A 1 83 ? 5.811 -2.097 -15.712 1.00 98.00 83 LEU A C 1
ATOM 687 O O . LEU A 1 83 ? 6.212 -1.674 -14.631 1.00 98.00 83 LEU A O 1
ATOM 691 N N . ARG A 1 84 ? 4.603 -2.652 -15.875 1.00 98.31 84 ARG A N 1
ATOM 692 C CA . ARG A 1 84 ? 3.637 -2.821 -14.784 1.00 98.31 84 ARG A CA 1
ATOM 693 C C . ARG A 1 84 ? 4.196 -3.695 -13.662 1.00 98.31 84 ARG A C 1
ATOM 695 O O . ARG A 1 84 ? 4.144 -3.288 -12.508 1.00 98.31 84 ARG A O 1
ATOM 702 N N . GLU A 1 85 ? 4.777 -4.848 -13.983 1.00 98.44 85 GLU A N 1
ATOM 703 C CA . GLU A 1 85 ? 5.372 -5.759 -12.992 1.00 98.44 85 GLU A CA 1
ATOM 704 C C . GLU A 1 85 ? 6.534 -5.101 -12.227 1.00 98.44 85 GLU A C 1
ATOM 706 O O . GLU A 1 85 ? 6.678 -5.282 -11.016 1.00 98.44 85 GLU A O 1
ATOM 711 N N . LEU A 1 86 ? 7.352 -4.283 -12.902 1.00 97.94 86 LEU A N 1
ATOM 712 C CA . LEU A 1 86 ? 8.395 -3.485 -12.252 1.00 97.94 86 LEU A CA 1
ATOM 713 C C . LEU A 1 86 ? 7.823 -2.381 -11.356 1.00 97.94 86 LEU A C 1
ATOM 715 O O . LEU A 1 86 ? 8.387 -2.123 -10.292 1.00 97.94 86 LEU A O 1
ATOM 719 N N . SER A 1 87 ? 6.715 -1.752 -11.747 1.00 97.94 87 SER A N 1
ATOM 720 C CA . SER A 1 87 ? 5.990 -0.787 -10.914 1.00 97.94 87 SER A CA 1
ATOM 721 C C . SER A 1 87 ? 5.376 -1.442 -9.675 1.00 97.94 87 SER A C 1
ATOM 723 O O . SER A 1 87 ? 5.531 -0.927 -8.567 1.00 97.94 87 SER A O 1
ATOM 725 N N . GLU A 1 88 ? 4.755 -2.613 -9.825 1.00 98.31 88 GLU A N 1
ATOM 726 C CA . GLU A 1 88 ? 4.246 -3.430 -8.716 1.00 98.31 88 GLU A CA 1
ATOM 727 C C . GLU A 1 88 ? 5.388 -3.824 -7.767 1.00 98.31 88 GLU A C 1
ATOM 729 O O . GLU A 1 88 ? 5.278 -3.653 -6.551 1.00 98.31 88 GLU A O 1
ATOM 734 N N . LEU A 1 89 ? 6.535 -4.260 -8.307 1.00 98.31 89 LEU A N 1
ATOM 735 C CA . LEU A 1 89 ? 7.738 -4.545 -7.521 1.00 98.31 89 LEU A CA 1
ATOM 736 C C . LEU A 1 89 ? 8.278 -3.294 -6.814 1.00 98.31 89 LEU A C 1
ATOM 738 O O . LEU A 1 89 ? 8.694 -3.387 -5.657 1.00 98.31 89 LEU A O 1
ATOM 742 N N . SER A 1 90 ? 8.261 -2.131 -7.475 1.00 98.00 90 SER A N 1
ATOM 743 C CA . SER A 1 90 ? 8.645 -0.850 -6.876 1.00 98.00 90 SER A CA 1
ATOM 744 C C . SER A 1 90 ? 7.806 -0.576 -5.630 1.00 98.00 90 SER A C 1
ATOM 746 O O . SER A 1 90 ? 8.359 -0.370 -4.547 1.00 98.00 90 SER A O 1
ATOM 748 N N . LEU A 1 91 ? 6.480 -0.648 -5.757 1.00 97.38 91 LEU A N 1
ATOM 749 C CA . LEU A 1 91 ? 5.538 -0.371 -4.674 1.00 97.38 91 LEU A CA 1
ATOM 750 C C . LEU A 1 91 ? 5.615 -1.414 -3.546 1.00 97.38 91 LEU A C 1
ATOM 752 O O . LEU A 1 91 ? 5.625 -1.064 -2.365 1.00 97.38 91 LEU A O 1
ATOM 756 N N . LEU A 1 92 ? 5.766 -2.694 -3.898 1.00 98.06 92 LEU A N 1
ATOM 757 C CA . LEU A 1 92 ? 6.000 -3.776 -2.939 1.00 98.06 92 LEU A CA 1
ATOM 758 C C . LEU A 1 92 ? 7.305 -3.583 -2.159 1.00 98.06 92 LEU A C 1
ATOM 760 O O . LEU A 1 92 ? 7.328 -3.768 -0.943 1.00 98.06 92 LEU A O 1
ATOM 764 N N . SER A 1 93 ? 8.393 -3.199 -2.830 1.00 97.88 93 SER A N 1
ATOM 765 C CA . SER A 1 93 ? 9.690 -2.969 -2.183 1.00 97.88 93 SER A CA 1
ATOM 766 C C . SER A 1 93 ? 9.692 -1.729 -1.288 1.00 97.88 93 SER A C 1
ATOM 768 O O . SER A 1 93 ? 10.406 -1.700 -0.285 1.00 97.88 93 SER A O 1
ATOM 770 N N . LEU A 1 94 ? 8.853 -0.736 -1.593 1.00 98.00 94 LEU A N 1
ATOM 771 C CA . LEU A 1 94 ? 8.716 0.481 -0.801 1.00 98.00 94 LEU A CA 1
ATOM 772 C C . LEU A 1 94 ? 8.189 0.177 0.608 1.00 98.00 94 LEU A C 1
ATOM 774 O O . LEU A 1 94 ? 8.766 0.645 1.587 1.00 98.00 94 LEU A O 1
ATOM 778 N N . TYR A 1 95 ? 7.151 -0.656 0.730 1.00 98.38 95 TYR A N 1
ATOM 779 C CA . TYR A 1 95 ? 6.500 -0.943 2.018 1.00 98.38 95 TYR A CA 1
ATOM 780 C C . TYR A 1 95 ? 6.854 -2.307 2.622 1.00 98.38 95 TYR A C 1
ATOM 782 O O . TYR A 1 95 ? 6.716 -2.487 3.829 1.00 98.38 95 TYR A O 1
ATOM 790 N N . GLY A 1 96 ? 7.341 -3.258 1.825 1.00 97.44 96 GLY A N 1
ATOM 791 C CA . GLY A 1 96 ? 7.578 -4.635 2.254 1.00 97.44 96 GLY A CA 1
ATOM 792 C C . GLY A 1 96 ? 8.886 -5.216 1.738 1.00 97.44 96 GLY A C 1
ATOM 793 O O . GLY A 1 96 ? 9.902 -4.515 1.691 1.00 97.44 96 GLY A O 1
ATOM 794 N N . ILE A 1 97 ? 8.845 -6.516 1.407 1.00 96.75 97 ILE A N 1
ATOM 795 C CA . ILE A 1 97 ? 9.961 -7.408 1.018 1.00 96.75 97 ILE A CA 1
ATOM 796 C C . ILE A 1 97 ? 11.006 -7.596 2.123 1.00 96.75 97 ILE A C 1
ATOM 798 O O . ILE A 1 97 ? 11.329 -8.715 2.510 1.00 96.75 97 ILE A O 1
ATOM 802 N N . HIS A 1 98 ? 11.512 -6.499 2.663 1.00 98.12 98 HIS A N 1
ATOM 803 C CA . HIS A 1 98 ? 12.488 -6.462 3.728 1.00 98.12 98 HIS A CA 1
ATOM 804 C C . HIS A 1 98 ? 11.955 -5.605 4.877 1.00 98.12 98 HIS A C 1
ATOM 806 O O . HIS A 1 98 ? 11.541 -4.464 4.668 1.00 98.12 98 HIS A O 1
ATOM 812 N N . LYS A 1 99 ? 11.952 -6.173 6.092 1.00 98.25 99 LYS A N 1
ATOM 813 C CA . LYS A 1 99 ? 11.531 -5.498 7.335 1.00 98.25 99 LYS A CA 1
ATOM 814 C C . LYS A 1 99 ? 10.163 -4.796 7.236 1.00 98.25 99 LYS A C 1
ATOM 816 O O . LYS A 1 99 ? 9.980 -3.706 7.773 1.00 98.25 99 LYS A O 1
ATOM 821 N N . GLN A 1 100 ? 9.185 -5.450 6.600 1.00 98.62 100 GLN A N 1
ATOM 822 C CA . GLN A 1 100 ? 7.842 -4.894 6.371 1.00 98.62 100 GLN A CA 1
ATOM 823 C C . GLN A 1 100 ? 7.213 -4.318 7.642 1.00 98.62 100 GLN A C 1
ATOM 825 O O . GLN A 1 100 ? 6.800 -3.171 7.629 1.00 98.62 100 GLN A O 1
ATOM 830 N N . LYS A 1 101 ? 7.210 -5.046 8.769 1.00 98.44 101 LYS A N 1
ATOM 831 C CA . LYS A 1 101 ? 6.624 -4.535 10.023 1.00 98.44 101 LYS A CA 1
ATOM 832 C C . LYS A 1 101 ? 7.249 -3.215 10.485 1.00 98.44 101 LYS A C 1
ATOM 834 O O . LYS A 1 101 ? 6.524 -2.334 10.930 1.00 98.44 101 LYS A O 1
ATOM 839 N N . GLU A 1 102 ? 8.567 -3.066 10.361 1.00 98.62 102 GLU A N 1
ATOM 840 C CA . GLU A 1 102 ? 9.277 -1.835 10.732 1.00 98.62 102 GLU A CA 1
ATOM 841 C C . GLU A 1 102 ? 8.889 -0.684 9.793 1.00 98.62 102 GLU A C 1
ATOM 843 O O . GLU A 1 102 ? 8.520 0.393 10.252 1.00 98.62 102 GLU A O 1
ATOM 848 N N . LYS A 1 103 ? 8.848 -0.938 8.479 1.00 98.75 103 LYS A N 1
ATOM 849 C CA . LYS A 1 103 ? 8.354 0.028 7.487 1.00 98.75 103 LYS A CA 1
ATOM 850 C C . LYS A 1 103 ? 6.898 0.420 7.728 1.00 98.75 103 LYS A C 1
ATOM 852 O O . LYS A 1 103 ? 6.572 1.599 7.639 1.00 98.75 103 LYS A O 1
ATOM 857 N N . SER A 1 104 ? 6.037 -0.538 8.069 1.00 98.69 104 SER A N 1
ATOM 858 C CA . SER A 1 104 ? 4.625 -0.302 8.367 1.00 98.69 104 SER A CA 1
ATOM 859 C C . SER A 1 104 ? 4.468 0.681 9.522 1.00 98.69 104 SER A C 1
ATOM 861 O O . SER A 1 104 ? 3.715 1.638 9.372 1.00 98.69 104 SER A O 1
ATOM 863 N N . ARG A 1 105 ? 5.246 0.541 10.607 1.00 98.62 105 ARG A N 1
ATOM 864 C CA . ARG A 1 105 ? 5.254 1.504 11.729 1.00 98.62 105 ARG A CA 1
ATOM 865 C C . ARG A 1 105 ? 5.578 2.929 11.289 1.00 98.62 105 ARG A C 1
ATOM 867 O O . ARG A 1 105 ? 4.972 3.877 11.777 1.00 98.62 105 ARG A O 1
ATOM 874 N N . LEU A 1 106 ? 6.494 3.078 10.337 1.00 98.50 106 LEU A N 1
ATOM 875 C CA . LEU A 1 106 ? 6.942 4.377 9.836 1.00 98.50 106 LEU A CA 1
ATOM 876 C C . LEU A 1 106 ? 6.057 4.941 8.712 1.00 98.50 106 LEU A C 1
ATOM 878 O O . LEU A 1 106 ? 6.230 6.100 8.344 1.00 98.50 106 LEU A O 1
ATOM 882 N N . GLN A 1 107 ? 5.129 4.149 8.164 1.00 98.56 107 GLN A N 1
ATOM 883 C CA . GLN A 1 107 ? 4.306 4.497 7.001 1.00 98.56 107 GLN A CA 1
ATOM 884 C C . GLN A 1 107 ? 2.812 4.246 7.265 1.00 98.56 107 GLN A C 1
ATOM 886 O O . GLN A 1 107 ? 2.168 5.026 7.967 1.00 98.56 107 GLN A O 1
ATOM 891 N N . GLY A 1 108 ? 2.239 3.171 6.706 1.00 98.06 108 GLY A N 1
ATOM 892 C CA . GLY A 1 108 ? 0.800 2.889 6.761 1.00 98.06 108 GLY A CA 1
ATOM 893 C C . GLY A 1 108 ? 0.239 2.726 8.172 1.00 98.06 108 GLY A C 1
ATOM 894 O O . GLY A 1 108 ? -0.920 3.048 8.408 1.00 98.06 108 GLY A O 1
ATOM 895 N N . GLY A 1 109 ? 1.069 2.322 9.133 1.00 98.38 109 GLY A N 1
ATOM 896 C CA . GLY A 1 109 ? 0.734 2.202 10.549 1.00 98.38 109 GLY A CA 1
ATOM 897 C C . GLY A 1 109 ? 0.260 3.506 11.188 1.00 98.38 109 GLY A C 1
ATOM 898 O O . GLY A 1 109 ? -0.565 3.478 12.099 1.00 98.38 109 GLY A O 1
ATOM 899 N N . VAL A 1 110 ? 0.709 4.657 10.672 1.00 98.25 110 VAL A N 1
ATOM 900 C CA . VAL A 1 110 ? 0.206 5.973 11.095 1.00 98.25 110 VAL A CA 1
ATOM 901 C C . VAL A 1 110 ? -1.270 6.126 10.718 1.00 98.25 110 VAL A C 1
ATOM 903 O O . VAL A 1 110 ? -2.066 6.599 11.529 1.00 98.25 110 VAL A O 1
ATOM 906 N N . LEU A 1 111 ? -1.653 5.692 9.512 1.00 97.50 111 LEU A N 1
ATOM 907 C CA . LEU A 1 111 ? -3.046 5.715 9.077 1.00 97.50 111 LEU A CA 1
ATOM 908 C C . LEU A 1 111 ? -3.862 4.643 9.808 1.00 97.50 111 LEU A C 1
ATOM 910 O O . LEU A 1 111 ? -4.920 4.969 10.325 1.00 97.50 111 LEU A O 1
ATOM 914 N N . VAL A 1 112 ? -3.345 3.418 9.972 1.00 98.38 112 VAL A N 1
ATOM 915 C CA . VAL A 1 112 ? -4.002 2.370 10.784 1.00 98.38 112 VAL A CA 1
ATOM 916 C C . VAL A 1 112 ? -4.343 2.880 12.189 1.00 98.38 112 VAL A C 1
ATOM 918 O O . VAL A 1 112 ? -5.457 2.666 12.665 1.00 98.38 112 VAL A O 1
ATOM 921 N N . ASN A 1 113 ? -3.421 3.602 12.834 1.00 98.25 113 ASN A N 1
ATOM 922 C CA . ASN A 1 113 ? -3.654 4.207 14.143 1.00 98.25 113 ASN A CA 1
ATOM 923 C C . ASN A 1 113 ? -4.796 5.231 14.124 1.00 98.25 113 ASN A C 1
ATOM 925 O O . ASN A 1 113 ? -5.666 5.191 14.991 1.00 98.25 113 ASN A O 1
ATOM 929 N N . GLU A 1 114 ? -4.820 6.134 13.140 1.00 97.06 114 GLU A N 1
ATOM 930 C CA . GLU A 1 114 ? -5.896 7.125 13.009 1.00 97.06 114 GLU A CA 1
ATOM 931 C C . GLU A 1 114 ? -7.264 6.442 12.874 1.00 97.06 114 GLU A C 1
ATOM 933 O O . GLU A 1 114 ? -8.208 6.774 13.596 1.00 97.06 114 GLU A O 1
ATOM 938 N N . ILE A 1 115 ? -7.353 5.430 12.008 1.00 96.38 115 ILE A N 1
ATOM 939 C CA . ILE A 1 115 ? -8.592 4.689 11.755 1.00 96.38 115 ILE A CA 1
ATOM 940 C C . ILE A 1 115 ? -9.048 3.944 13.009 1.00 96.38 115 ILE A C 1
ATOM 942 O O . ILE A 1 115 ? -10.204 4.062 13.420 1.00 96.38 115 ILE A O 1
ATOM 946 N N . LEU A 1 116 ? -8.136 3.221 13.664 1.00 97.44 116 LEU A N 1
ATOM 947 C CA . LEU A 1 116 ? -8.430 2.508 14.904 1.00 97.44 116 LEU A CA 1
ATOM 948 C C . LEU A 1 116 ? -8.917 3.462 16.001 1.00 97.44 116 LEU A C 1
ATOM 950 O O . LEU A 1 116 ? -9.863 3.148 16.723 1.00 97.44 116 LEU A O 1
ATOM 954 N N . ASN A 1 117 ? -8.312 4.645 16.110 1.00 96.44 117 ASN A N 1
ATOM 955 C CA . ASN A 1 117 ? -8.727 5.655 17.075 1.00 96.44 117 ASN A CA 1
ATOM 956 C C . ASN A 1 117 ? -10.113 6.221 16.759 1.00 96.44 117 ASN A C 1
ATOM 958 O O . ASN A 1 117 ? -10.886 6.463 17.686 1.00 96.44 117 ASN A O 1
ATOM 962 N N . HIS A 1 118 ? -10.461 6.403 15.483 1.00 95.38 118 HIS A N 1
ATOM 963 C CA . HIS A 1 118 ? -11.821 6.764 15.086 1.00 95.38 118 HIS A CA 1
ATOM 964 C C . HIS A 1 118 ? -12.837 5.680 15.455 1.00 95.38 118 HIS A C 1
ATOM 966 O O . HIS A 1 118 ? -13.872 6.011 16.033 1.00 95.38 118 HIS A O 1
ATOM 972 N N . MET A 1 119 ? -12.524 4.405 15.209 1.00 94.56 119 MET A N 1
ATOM 973 C CA . MET A 1 119 ? -13.396 3.289 15.589 1.00 94.56 119 MET A CA 1
ATOM 974 C C . MET A 1 119 ? -13.605 3.231 17.109 1.00 94.56 119 MET A C 1
ATOM 976 O O . MET A 1 119 ? -14.741 3.227 17.571 1.00 94.56 119 MET A O 1
ATOM 980 N N . LYS A 1 120 ? -12.531 3.313 17.906 1.00 95.31 120 LYS A N 1
ATOM 981 C CA . LYS A 1 120 ? -12.613 3.354 19.381 1.00 95.31 120 LYS A CA 1
ATOM 982 C C . LYS A 1 120 ? -13.399 4.556 19.907 1.00 95.31 120 LYS A C 1
ATOM 984 O O . LYS A 1 120 ? -14.125 4.453 20.887 1.00 95.31 120 LYS A O 1
ATOM 989 N N . LYS A 1 121 ? -13.267 5.715 19.264 1.00 94.62 121 LYS A N 1
ATOM 990 C CA . LYS A 1 121 ? -14.053 6.909 19.597 1.00 94.62 121 LYS A CA 1
ATOM 991 C C . LYS A 1 121 ? -15.539 6.708 19.294 1.00 94.62 121 LYS A C 1
ATOM 993 O O . LYS A 1 121 ? -16.373 7.151 20.081 1.00 94.62 121 LYS A O 1
ATOM 998 N N . ALA A 1 122 ? -15.863 6.026 18.198 1.00 91.75 122 ALA A N 1
ATOM 999 C CA . ALA A 1 122 ? -17.238 5.723 17.820 1.00 91.75 122 ALA A CA 1
ATOM 1000 C C . ALA A 1 122 ? -17.935 4.789 18.821 1.00 91.75 122 ALA A C 1
ATOM 1002 O O . ALA A 1 122 ? -19.113 4.987 19.096 1.00 91.75 122 ALA A O 1
ATOM 1003 N N . THR A 1 123 ? -17.209 3.845 19.435 1.00 91.50 123 THR A N 1
ATOM 1004 C CA . THR A 1 123 ? -17.788 2.949 20.457 1.00 91.50 123 THR A CA 1
ATOM 1005 C C . THR A 1 123 ? -18.095 3.643 21.786 1.00 91.50 123 THR A C 1
ATOM 1007 O O . THR A 1 123 ? -18.903 3.150 22.570 1.00 91.50 123 THR A O 1
ATOM 1010 N N . GLN A 1 124 ? -17.457 4.787 22.054 1.00 91.38 124 GLN A N 1
ATOM 1011 C CA . GLN A 1 124 ? -17.566 5.519 23.321 1.00 91.38 124 GLN A CA 1
ATOM 1012 C C . GLN A 1 124 ? -18.489 6.739 23.237 1.00 91.38 124 GLN A C 1
ATOM 1014 O O . GLN A 1 124 ? -19.025 7.180 24.254 1.00 91.38 124 GLN A O 1
ATOM 1019 N N . MET A 1 125 ? -18.658 7.321 22.045 1.00 89.88 125 MET A N 1
ATOM 1020 C CA . MET A 1 125 ? -19.388 8.573 21.845 1.00 89.88 125 MET A CA 1
ATOM 1021 C C . MET A 1 125 ? -20.657 8.360 21.004 1.00 89.88 125 MET A C 1
ATOM 1023 O O . MET A 1 125 ? -20.555 8.205 19.787 1.00 89.88 125 MET A O 1
ATOM 1027 N N . PRO A 1 126 ? -21.863 8.485 21.594 1.00 79.06 126 PRO A N 1
ATOM 1028 C CA . PRO A 1 126 ? -23.139 8.238 20.904 1.00 79.06 126 PRO A CA 1
ATOM 1029 C C . PRO A 1 126 ? -23.427 9.120 19.677 1.00 79.06 126 PRO A C 1
ATOM 1031 O O . PRO A 1 126 ? -24.318 8.823 18.890 1.00 79.06 126 PRO A O 1
ATOM 1034 N N . SER A 1 127 ? -22.726 10.245 19.513 1.00 85.81 127 SER A N 1
ATOM 1035 C CA . SER A 1 127 ? -22.906 11.180 18.388 1.00 85.81 127 SER A CA 1
ATOM 1036 C C . SER A 1 127 ? -21.620 11.383 17.588 1.00 85.81 127 SER A C 1
ATOM 1038 O O . SER A 1 127 ? -21.344 12.481 17.097 1.00 85.81 127 SER A O 1
ATOM 1040 N N . TYR A 1 128 ? -20.802 10.333 17.483 1.00 91.75 128 TYR A N 1
ATOM 1041 C CA . TYR A 1 128 ? -19.595 10.373 16.669 1.00 91.75 128 TYR A CA 1
ATOM 1042 C C . TYR A 1 128 ? -19.891 10.392 15.162 1.00 91.75 128 TYR A C 1
ATOM 1044 O O . TYR A 1 128 ? -21.028 10.239 14.710 1.00 91.75 128 TYR A O 1
ATOM 1052 N N . LYS A 1 129 ? -18.851 10.629 14.358 1.00 87.12 129 LYS A N 1
ATOM 1053 C CA . LYS A 1 129 ? -18.953 10.624 12.896 1.00 87.12 129 LYS A CA 1
ATOM 1054 C C . LYS A 1 129 ? -19.307 9.215 12.407 1.00 87.12 129 LYS A C 1
ATOM 1056 O O . LYS A 1 129 ? -18.617 8.267 12.757 1.00 87.12 129 LYS A O 1
ATOM 1061 N N . LYS A 1 130 ? -20.338 9.115 11.563 1.00 86.06 130 LYS A N 1
ATOM 1062 C CA . LYS A 1 130 ? -20.762 7.869 10.890 1.00 86.06 130 LYS A CA 1
ATOM 1063 C C . LYS A 1 130 ? -19.974 7.579 9.607 1.00 86.06 130 LYS A C 1
ATOM 1065 O O . LYS A 1 130 ? -19.965 6.475 9.090 1.00 86.06 130 LYS A O 1
ATOM 1070 N N . PHE A 1 131 ? -19.300 8.584 9.060 1.00 87.88 131 PHE A N 1
ATOM 1071 C CA . PHE A 1 131 ? -18.537 8.446 7.825 1.00 87.88 131 PHE A CA 1
ATOM 1072 C C . PHE A 1 131 ? -17.341 9.390 7.840 1.00 87.88 131 PHE A C 1
ATOM 1074 O O . PHE A 1 131 ? -17.475 10.555 8.230 1.00 87.88 131 PHE A O 1
ATOM 1081 N N . ILE A 1 132 ? -16.180 8.881 7.432 1.00 88.19 132 ILE A N 1
ATOM 1082 C CA . ILE A 1 132 ? -14.928 9.622 7.311 1.00 88.19 132 ILE A CA 1
ATOM 1083 C C . ILE A 1 132 ? -14.293 9.235 5.978 1.00 88.19 132 ILE A C 1
ATOM 1085 O O . ILE A 1 132 ? -13.937 8.087 5.752 1.00 88.19 132 ILE A O 1
ATOM 1089 N N . MET A 1 133 ? -14.126 10.201 5.082 1.00 90.69 133 MET A N 1
ATOM 1090 C CA . MET A 1 133 ? -13.531 9.952 3.773 1.00 90.69 133 MET A CA 1
ATOM 1091 C C . MET A 1 133 ? -12.146 10.577 3.676 1.00 90.69 133 MET A C 1
ATOM 1093 O O . MET A 1 133 ? -11.969 11.761 3.960 1.00 90.69 133 MET A O 1
ATOM 1097 N N . TYR A 1 134 ? -11.187 9.784 3.216 1.00 89.19 134 TYR A N 1
ATOM 1098 C CA . TYR A 1 134 ? -9.816 10.178 2.945 1.00 89.19 134 TYR A CA 1
ATOM 1099 C C . TYR A 1 134 ? -9.529 10.048 1.444 1.00 89.19 134 TYR A C 1
ATOM 1101 O O . TYR A 1 134 ? -9.196 8.981 0.937 1.00 89.19 134 TYR A O 1
ATOM 1109 N N . SER A 1 135 ? -9.637 11.155 0.711 1.00 89.00 135 SER A N 1
ATOM 1110 C CA . SER A 1 135 ? -9.164 11.200 -0.678 1.00 89.00 135 SER A CA 1
ATOM 1111 C C . SER A 1 135 ? -7.636 11.238 -0.686 1.00 89.00 135 SER A C 1
ATOM 1113 O O . SER A 1 135 ? -7.053 12.127 -0.063 1.00 89.00 135 SER A O 1
ATOM 1115 N N . ALA A 1 136 ? -6.994 10.276 -1.345 1.00 90.50 136 ALA A N 1
ATOM 1116 C CA . ALA A 1 136 ? -5.548 10.093 -1.289 1.00 90.50 136 ALA A CA 1
ATOM 1117 C C . ALA A 1 136 ? -5.000 9.506 -2.606 1.00 90.50 136 ALA A C 1
ATOM 1119 O O . ALA A 1 136 ? -5.604 9.657 -3.666 1.00 90.50 136 ALA A O 1
ATOM 1120 N N . HIS A 1 137 ? -3.833 8.872 -2.524 1.00 91.12 137 HIS A N 1
ATOM 1121 C CA . HIS A 1 137 ? -3.118 8.287 -3.653 1.00 91.12 137 HIS A CA 1
ATOM 1122 C C . HIS A 1 137 ? -3.097 6.759 -3.547 1.00 91.12 137 HIS A C 1
ATOM 1124 O O . HIS A 1 137 ? -3.370 6.181 -2.488 1.00 91.12 137 HIS A O 1
ATOM 1130 N N . ASP A 1 138 ? -2.734 6.101 -4.640 1.00 92.06 138 ASP A N 1
ATOM 1131 C CA . ASP A 1 138 ? -2.464 4.664 -4.689 1.00 92.06 138 ASP A CA 1
ATOM 1132 C C . ASP A 1 138 ? -1.438 4.217 -3.630 1.00 92.06 138 ASP A C 1
ATOM 1134 O O . ASP A 1 138 ? -1.686 3.267 -2.893 1.00 92.06 138 ASP A O 1
ATOM 1138 N N . THR A 1 139 ? -0.362 4.979 -3.447 1.00 95.38 139 THR A N 1
ATOM 1139 C CA . THR A 1 139 ? 0.670 4.816 -2.415 1.00 95.38 139 THR A CA 1
ATOM 1140 C C . THR A 1 139 ? 0.091 4.820 -1.002 1.00 95.38 139 THR A C 1
ATOM 1142 O O . THR A 1 139 ? 0.549 4.073 -0.133 1.00 95.38 139 THR A O 1
ATOM 1145 N N . THR A 1 140 ? -0.960 5.604 -0.758 1.00 96.19 140 THR A N 1
ATOM 1146 C CA . THR A 1 140 ? -1.667 5.623 0.527 1.00 96.19 140 THR A CA 1
ATOM 1147 C C . THR A 1 140 ? -2.496 4.358 0.724 1.00 96.19 140 THR A C 1
ATOM 1149 O O . THR A 1 140 ? -2.432 3.764 1.801 1.00 96.19 140 THR A O 1
ATOM 1152 N N . VAL A 1 141 ? -3.219 3.899 -0.306 1.00 96.50 141 VAL A N 1
ATOM 1153 C CA . VAL A 1 141 ? -3.988 2.643 -0.250 1.00 96.50 141 VAL A CA 1
ATOM 1154 C C . VAL A 1 141 ? -3.061 1.444 -0.068 1.00 96.50 141 VAL A C 1
ATOM 1156 O O . VAL A 1 141 ? -3.275 0.641 0.840 1.00 96.50 141 VAL A O 1
ATOM 1159 N N . SER A 1 142 ? -1.997 1.344 -0.866 1.00 97.38 142 SER A N 1
ATOM 1160 C CA . SER A 1 142 ? -1.015 0.268 -0.737 1.00 97.38 142 SER A CA 1
ATOM 1161 C C . SER A 1 142 ? -0.300 0.331 0.608 1.00 97.38 142 SER A C 1
ATOM 1163 O O . SER A 1 142 ? -0.137 -0.694 1.256 1.00 97.38 142 SER A O 1
ATOM 1165 N N . GLY A 1 143 ? 0.086 1.522 1.078 1.00 97.81 143 GLY A N 1
ATOM 1166 C CA . GLY A 1 143 ? 0.736 1.693 2.375 1.00 97.81 143 GLY A CA 1
ATOM 1167 C C . GLY A 1 143 ? -0.152 1.221 3.528 1.00 97.81 143 GLY A C 1
ATOM 1168 O O . GLY A 1 143 ? 0.317 0.490 4.401 1.00 97.81 143 GLY A O 1
ATOM 1169 N N . LEU A 1 144 ? -1.442 1.580 3.504 1.00 98.44 144 LEU A N 1
ATOM 1170 C CA . LEU A 1 144 ? -2.441 1.114 4.469 1.00 98.44 144 LEU A CA 1
ATOM 1171 C C . LEU A 1 144 ? -2.596 -0.411 4.431 1.00 98.44 144 LEU A C 1
ATOM 1173 O O . LEU A 1 144 ? -2.460 -1.067 5.463 1.00 98.44 144 LEU A O 1
ATOM 1177 N N . GLN A 1 145 ? -2.831 -0.985 3.250 1.00 98.69 145 GLN A N 1
ATOM 1178 C CA . GLN A 1 145 ? -3.043 -2.427 3.103 1.00 98.69 145 GLN A CA 1
ATOM 1179 C C . GLN A 1 145 ? -1.785 -3.246 3.426 1.00 98.69 145 GLN A C 1
ATOM 1181 O O . GLN A 1 145 ? -1.900 -4.335 3.977 1.00 98.69 145 GLN A O 1
ATOM 1186 N N . MET A 1 146 ? -0.586 -2.725 3.155 1.00 98.56 146 MET A N 1
ATOM 1187 C CA . MET A 1 146 ? 0.687 -3.348 3.544 1.00 98.56 146 MET A CA 1
ATOM 1188 C C . MET A 1 146 ? 0.911 -3.312 5.061 1.00 98.56 146 MET A C 1
ATOM 1190 O O . MET A 1 146 ? 1.488 -4.243 5.626 1.00 98.56 146 MET A O 1
ATOM 1194 N N . ALA A 1 147 ? 0.442 -2.261 5.743 1.00 98.69 147 ALA A N 1
ATOM 1195 C CA . ALA A 1 147 ? 0.470 -2.194 7.202 1.00 98.69 147 ALA A CA 1
ATOM 1196 C C . ALA A 1 147 ? -0.524 -3.166 7.850 1.00 98.69 147 ALA A C 1
ATOM 1198 O O . ALA A 1 147 ? -0.191 -3.781 8.860 1.00 98.69 147 ALA A O 1
ATOM 1199 N N . LEU A 1 148 ? -1.699 -3.339 7.242 1.00 98.69 148 LEU A N 1
ATOM 1200 C CA . LEU A 1 148 ? -2.701 -4.333 7.635 1.00 98.69 148 LEU A CA 1
ATOM 1201 C C . LEU A 1 148 ? -2.358 -5.759 7.164 1.00 98.69 148 LEU A C 1
ATOM 1203 O O . LEU A 1 148 ? -3.019 -6.702 7.576 1.00 98.69 148 LEU A O 1
ATOM 1207 N N . ASP A 1 149 ? -1.331 -5.928 6.329 1.00 98.69 149 ASP A N 1
ATOM 1208 C CA . ASP A 1 149 ? -0.918 -7.212 5.744 1.00 98.69 149 ASP A CA 1
ATOM 1209 C C . ASP A 1 149 ? -2.027 -7.902 4.918 1.00 98.69 149 ASP A C 1
ATOM 1211 O O . ASP A 1 149 ? -2.231 -9.111 4.979 1.00 98.69 149 ASP A O 1
ATOM 1215 N N . VAL A 1 150 ? -2.766 -7.102 4.139 1.00 98.56 150 VAL A N 1
ATOM 1216 C CA . VAL A 1 150 ? -3.881 -7.534 3.266 1.00 98.56 150 VAL A CA 1
ATOM 1217 C C . VAL A 1 150 ? -3.731 -7.063 1.812 1.00 98.56 150 VAL A C 1
ATOM 1219 O O . VAL A 1 150 ? -4.661 -7.186 1.018 1.00 98.56 150 VAL A O 1
ATOM 1222 N N . TYR A 1 151 ? -2.581 -6.488 1.455 1.00 98.44 151 TYR A N 1
ATOM 1223 C CA . TYR A 1 151 ? -2.313 -5.998 0.102 1.00 98.44 151 TYR A CA 1
ATOM 1224 C C . TYR A 1 151 ? -2.172 -7.156 -0.894 1.00 98.44 151 TYR A C 1
ATOM 1226 O O . TYR A 1 151 ? -1.461 -8.126 -0.637 1.00 98.44 151 TYR A O 1
ATOM 1234 N N . ASN A 1 152 ? -2.812 -7.037 -2.057 1.00 97.94 152 ASN A N 1
ATOM 1235 C CA . ASN A 1 152 ? -2.843 -8.097 -3.072 1.00 97.94 152 ASN A CA 1
ATOM 1236 C C . ASN A 1 152 ? -1.636 -8.091 -4.033 1.00 97.94 152 ASN A C 1
ATOM 1238 O O . ASN A 1 152 ? -1.523 -8.982 -4.871 1.00 97.94 152 ASN A O 1
ATOM 1242 N N . GLY A 1 153 ? -0.738 -7.106 -3.926 1.00 96.81 153 GLY A N 1
ATOM 1243 C CA . GLY A 1 153 ? 0.449 -6.985 -4.776 1.00 96.81 153 GLY A CA 1
ATOM 1244 C C . GLY A 1 153 ? 0.256 -6.181 -6.063 1.00 96.81 153 GLY A C 1
ATOM 1245 O O . GLY A 1 153 ? 1.254 -5.859 -6.702 1.00 96.81 153 GLY A O 1
ATOM 1246 N N . LEU A 1 154 ? -0.978 -5.819 -6.416 1.00 97.81 154 LEU A N 1
ATOM 1247 C CA . LEU A 1 154 ? -1.311 -5.104 -7.649 1.00 97.81 154 LEU A CA 1
ATOM 1248 C C . LEU A 1 154 ? -1.395 -3.598 -7.406 1.00 97.81 154 LEU A C 1
ATOM 1250 O O . LEU A 1 154 ? -1.874 -3.170 -6.356 1.00 97.81 154 LEU A O 1
ATOM 1254 N N . LEU A 1 155 ? -0.997 -2.792 -8.396 1.00 96.44 155 LEU A N 1
ATOM 1255 C CA . LEU A 1 155 ? -1.154 -1.336 -8.325 1.00 96.44 155 LEU A CA 1
ATOM 1256 C C . LEU A 1 155 ? -2.628 -0.972 -8.066 1.00 96.44 155 LEU A C 1
ATOM 1258 O O . LEU A 1 155 ? -3.494 -1.422 -8.824 1.00 96.44 155 LEU A O 1
ATOM 1262 N N . PRO A 1 156 ? -2.934 -0.160 -7.038 1.00 96.12 156 PRO A N 1
ATOM 1263 C CA . PRO A 1 156 ? -4.295 0.300 -6.800 1.00 96.12 156 PRO A CA 1
ATOM 1264 C C . PRO A 1 156 ? -4.847 1.058 -8.019 1.00 96.12 156 PRO A C 1
ATOM 1266 O O . PRO A 1 156 ? -4.288 2.090 -8.389 1.00 96.12 156 PRO A O 1
ATOM 1269 N N . PRO A 1 157 ? -5.939 0.593 -8.654 1.00 93.62 157 PRO A N 1
ATOM 1270 C CA . PRO A 1 157 ? -6.483 1.270 -9.823 1.00 93.62 157 PRO A CA 1
ATOM 1271 C C . PRO A 1 157 ? -7.165 2.589 -9.441 1.00 93.62 157 PRO A C 1
ATOM 1273 O O . PRO A 1 157 ? -7.514 2.819 -8.273 1.00 93.62 157 PRO A O 1
ATOM 1276 N N . TYR A 1 158 ? -7.398 3.447 -10.441 1.00 88.31 158 TYR A N 1
ATOM 1277 C CA . TYR A 1 158 ? -8.124 4.704 -10.254 1.00 88.31 158 TYR A CA 1
ATOM 1278 C C . TYR A 1 158 ? -9.482 4.471 -9.597 1.00 88.31 158 TYR A C 1
ATOM 1280 O O . TYR A 1 158 ? -10.192 3.518 -9.923 1.00 88.31 158 TYR A O 1
ATOM 1288 N N . ALA A 1 159 ? -9.839 5.367 -8.674 1.00 90.00 159 ALA A N 1
ATOM 1289 C CA . ALA A 1 159 ? -11.057 5.280 -7.873 1.00 90.00 159 ALA A CA 1
ATOM 1290 C C . ALA A 1 159 ? -11.217 3.971 -7.071 1.00 90.00 159 ALA A C 1
ATOM 1292 O O . ALA A 1 159 ? -12.315 3.693 -6.580 1.00 90.00 159 ALA A O 1
ATOM 1293 N N . SER A 1 160 ? -10.146 3.185 -6.889 1.00 91.75 160 SER A N 1
ATOM 1294 C CA . SER A 1 160 ? -10.189 2.073 -5.945 1.00 91.75 160 SER A CA 1
ATOM 1295 C C . SER A 1 160 ? -10.394 2.578 -4.520 1.00 91.75 160 SER A C 1
ATOM 1297 O O . SER A 1 160 ? -9.966 3.679 -4.168 1.00 91.75 160 SER A O 1
ATOM 1299 N N . CYS A 1 161 ? -11.082 1.776 -3.709 1.00 94.44 161 CYS A N 1
ATOM 1300 C CA . CYS A 1 161 ? -11.483 2.161 -2.366 1.00 94.44 161 CYS A CA 1
ATOM 1301 C C . CYS A 1 161 ? -11.312 1.022 -1.368 1.00 94.44 161 CYS A C 1
ATOM 1303 O O . CYS A 1 161 ? -11.863 -0.064 -1.544 1.00 94.44 161 CYS A O 1
ATOM 1305 N N . HIS A 1 162 ? -10.542 1.286 -0.313 1.00 95.69 162 HIS A N 1
ATOM 1306 C CA . HIS A 1 162 ? -10.442 0.419 0.854 1.00 95.69 162 HIS A CA 1
ATOM 1307 C C . HIS A 1 162 ? -11.469 0.867 1.893 1.00 95.69 162 HIS A C 1
ATOM 1309 O O . HIS A 1 162 ? -11.374 1.979 2.412 1.00 95.69 162 HIS A O 1
ATOM 1315 N N . LEU A 1 163 ? -12.434 -0.006 2.163 1.00 94.88 163 LEU A N 1
ATOM 1316 C CA . LEU A 1 163 ? -13.516 0.198 3.112 1.00 94.88 163 LEU A CA 1
ATOM 1317 C C . LEU A 1 163 ? -13.149 -0.472 4.434 1.00 94.88 163 LEU A C 1
ATOM 1319 O O . LEU A 1 163 ? -12.713 -1.622 4.447 1.00 94.88 163 LEU A O 1
ATOM 1323 N N . MET A 1 164 ? -13.363 0.240 5.537 1.00 96.00 164 MET A N 1
ATOM 1324 C CA . MET A 1 164 ? -13.317 -0.317 6.887 1.00 96.00 164 MET A CA 1
ATOM 1325 C C . MET A 1 164 ? -14.611 0.044 7.600 1.00 96.00 164 MET A C 1
ATOM 1327 O O . MET A 1 164 ? -14.936 1.227 7.727 1.00 96.00 164 MET A O 1
ATOM 1331 N N . GLU A 1 165 ? -15.333 -0.979 8.034 1.00 94.88 165 GLU A N 1
ATOM 1332 C CA . GLU A 1 165 ? -16.681 -0.889 8.576 1.00 94.88 165 GLU A CA 1
ATOM 1333 C C . GLU A 1 165 ? -16.690 -1.387 10.020 1.00 94.88 165 GLU A C 1
ATOM 1335 O O . GLU A 1 165 ? -16.102 -2.423 10.325 1.00 94.88 165 GLU A O 1
ATOM 1340 N N . LEU A 1 166 ? -17.324 -0.630 10.920 1.00 95.31 166 LEU A N 1
ATOM 1341 C CA . LEU A 1 166 ? -17.415 -0.960 12.343 1.00 95.31 166 LEU A CA 1
ATOM 1342 C C . LEU A 1 166 ? -18.851 -1.328 12.705 1.00 95.31 166 LEU A C 1
ATOM 1344 O O . LEU A 1 166 ? -19.687 -0.448 12.845 1.00 95.31 166 LEU A O 1
ATOM 1348 N N . TYR A 1 167 ? -19.101 -2.607 12.934 1.00 92.75 167 TYR A N 1
ATOM 1349 C CA . TYR A 1 167 ? -20.401 -3.158 13.288 1.00 92.75 167 TYR A CA 1
ATOM 1350 C C . TYR A 1 167 ? -20.583 -3.301 14.799 1.00 92.75 167 TYR A C 1
ATOM 1352 O O . TYR A 1 167 ? -19.615 -3.531 15.518 1.00 92.75 167 TYR A O 1
ATOM 1360 N N . PHE A 1 168 ? -21.830 -3.227 15.272 1.00 92.62 168 PHE A N 1
ATOM 1361 C CA . PHE A 1 168 ? -22.222 -3.563 16.644 1.00 92.62 168 PHE A CA 1
ATOM 1362 C C . PHE A 1 168 ? -23.225 -4.721 16.634 1.00 92.62 168 PHE A C 1
ATOM 1364 O O . PHE A 1 168 ? -24.289 -4.626 16.023 1.00 92.62 168 PHE A O 1
ATOM 1371 N N . GLU A 1 169 ? -22.905 -5.819 17.314 1.00 89.06 169 GLU A N 1
ATOM 1372 C CA . GLU A 1 169 ? -23.795 -6.970 17.458 1.00 89.06 169 GLU A CA 1
ATOM 1373 C C . GLU A 1 169 ? -23.708 -7.537 18.880 1.00 89.06 169 GLU A C 1
ATOM 1375 O O . GLU A 1 169 ? -22.627 -7.809 19.392 1.00 89.06 169 GLU A O 1
ATOM 1380 N N . LYS A 1 170 ? -24.867 -7.741 19.527 1.00 92.62 170 LYS A N 1
ATOM 1381 C CA . LYS A 1 170 ? -24.996 -8.416 20.838 1.00 92.62 170 LYS A CA 1
ATOM 1382 C C . LYS A 1 170 ? -24.077 -7.861 21.943 1.00 92.62 170 LYS A C 1
ATOM 1384 O O . LYS A 1 170 ? -23.681 -8.598 22.840 1.00 92.62 170 LYS A O 1
ATOM 1389 N N . GLY A 1 171 ? -23.793 -6.557 21.922 1.00 91.38 171 GLY A N 1
ATOM 1390 C CA . GLY A 1 171 ? -22.943 -5.910 22.927 1.00 91.38 171 GLY A CA 1
ATOM 1391 C C . GLY A 1 171 ? -21.460 -5.841 22.560 1.00 91.38 171 GLY A C 1
ATOM 1392 O O . GLY A 1 171 ? -20.696 -5.247 23.316 1.00 91.38 171 GLY A O 1
ATOM 1393 N N . GLU A 1 172 ? -21.056 -6.384 21.412 1.00 94.94 172 GLU A N 1
ATOM 1394 C CA . GLU A 1 172 ? -19.674 -6.388 20.932 1.00 94.94 172 GLU A CA 1
ATOM 1395 C C . GLU A 1 172 ? -19.537 -5.640 19.602 1.00 94.94 172 GLU A C 1
ATOM 1397 O O . GLU A 1 172 ? -20.497 -5.508 18.840 1.00 94.94 172 GLU A O 1
ATOM 1402 N N . TYR A 1 173 ? -18.329 -5.140 19.331 1.00 96.12 173 TYR A N 1
ATOM 1403 C CA . TYR A 1 173 ? -18.007 -4.428 18.098 1.00 96.12 173 TYR A CA 1
ATOM 1404 C C . TYR A 1 173 ? -17.090 -5.254 17.196 1.00 96.12 173 TYR A C 1
ATOM 1406 O O . TYR A 1 173 ? -16.141 -5.873 17.680 1.00 96.12 173 TYR A O 1
ATOM 1414 N N . PHE A 1 174 ? -17.327 -5.199 15.887 1.00 97.38 174 PHE A N 1
ATOM 1415 C CA . PHE A 1 174 ? -16.607 -5.970 14.873 1.00 97.38 174 PHE A CA 1
ATOM 1416 C C . PHE A 1 174 ? -16.143 -5.068 13.732 1.00 97.38 174 PHE A C 1
ATOM 1418 O O . PHE A 1 174 ? -16.850 -4.150 13.336 1.00 97.38 174 PHE A O 1
ATOM 1425 N N . VAL A 1 175 ? -14.952 -5.330 13.207 1.00 97.69 175 VAL A N 1
ATOM 1426 C CA . VAL A 1 175 ? -14.357 -4.633 12.070 1.00 97.69 175 VAL A CA 1
ATOM 1427 C C . VAL A 1 175 ? -14.412 -5.552 10.861 1.00 97.69 175 VAL A C 1
ATOM 1429 O O . VAL A 1 175 ? -13.890 -6.667 10.908 1.00 97.69 175 VAL A O 1
ATOM 1432 N N . GLU A 1 176 ? -14.999 -5.064 9.779 1.00 97.94 176 GLU A N 1
ATOM 1433 C CA . GLU A 1 176 ? -14.980 -5.710 8.469 1.00 97.94 176 GLU A CA 1
ATOM 1434 C C . GLU A 1 176 ? -14.249 -4.811 7.479 1.00 97.94 176 GLU A C 1
ATOM 1436 O O . GLU A 1 176 ? -14.333 -3.583 7.544 1.00 97.94 176 GLU A O 1
ATOM 1441 N N . MET A 1 177 ? -13.484 -5.422 6.580 1.00 97.69 177 MET A N 1
ATOM 1442 C CA . MET A 1 177 ? -12.686 -4.701 5.598 1.00 97.69 177 MET A CA 1
ATOM 1443 C C . MET A 1 177 ? -13.017 -5.195 4.201 1.00 97.69 177 MET A C 1
ATOM 1445 O O . MET A 1 177 ? -13.131 -6.399 3.973 1.00 97.69 177 MET A O 1
ATOM 1449 N N . TYR A 1 178 ? -13.094 -4.269 3.254 1.00 97.12 178 TYR A N 1
ATOM 1450 C CA . TYR A 1 178 ? -13.347 -4.587 1.856 1.00 97.12 178 TYR A CA 1
ATOM 1451 C C . TYR A 1 178 ? -12.460 -3.752 0.938 1.00 97.12 178 TYR A C 1
ATOM 1453 O O . TYR A 1 178 ? -12.023 -2.656 1.290 1.00 97.12 178 TYR A O 1
ATOM 1461 N N . TYR A 1 179 ? -12.203 -4.251 -0.266 1.00 97.06 179 TYR A N 1
ATOM 1462 C CA . TYR A 1 179 ? -11.484 -3.519 -1.297 1.00 97.06 179 TYR A CA 1
ATOM 1463 C C . TYR A 1 179 ? -12.271 -3.507 -2.599 1.00 97.06 179 TYR A C 1
ATOM 1465 O O . TYR A 1 179 ? -12.412 -4.521 -3.274 1.00 97.06 179 TYR A O 1
ATOM 1473 N N . ARG A 1 180 ? -12.792 -2.334 -2.956 1.00 95.25 180 ARG A N 1
ATOM 1474 C CA . ARG A 1 180 ? -13.443 -2.100 -4.241 1.00 95.25 180 ARG A CA 1
ATOM 1475 C C . ARG A 1 180 ? -12.414 -1.573 -5.229 1.00 95.25 180 ARG A C 1
ATOM 1477 O O . ARG A 1 180 ? -12.153 -0.375 -5.263 1.00 95.25 180 ARG A O 1
ATOM 1484 N N . ASN A 1 181 ? -11.818 -2.459 -6.014 1.00 93.94 181 ASN A N 1
ATOM 1485 C CA . ASN A 1 181 ? -10.830 -2.132 -7.047 1.00 93.94 181 ASN A CA 1
ATOM 1486 C C . ASN A 1 181 ? -11.360 -2.312 -8.478 1.00 93.94 181 ASN A C 1
ATOM 1488 O O . ASN A 1 181 ? -10.651 -1.999 -9.426 1.00 93.94 181 ASN A O 1
ATOM 1492 N N . GLU A 1 182 ? -12.599 -2.771 -8.645 1.00 90.88 182 GLU A N 1
ATOM 1493 C CA . GLU A 1 182 ? -13.259 -2.929 -9.941 1.00 90.88 182 GLU A CA 1
ATOM 1494 C C . GLU A 1 182 ? -14.722 -2.489 -9.827 1.00 90.88 182 GLU A C 1
ATOM 1496 O O . GLU A 1 182 ? -15.370 -2.696 -8.802 1.00 90.88 182 GLU A O 1
ATOM 1501 N N . THR A 1 183 ? -15.262 -1.851 -10.867 1.00 89.56 183 THR A N 1
ATOM 1502 C CA . THR A 1 183 ? -16.638 -1.326 -10.841 1.00 89.56 183 THR A CA 1
ATOM 1503 C C . THR A 1 183 ? -17.698 -2.396 -11.073 1.00 89.56 183 THR A C 1
ATOM 1505 O O . THR A 1 183 ? -18.818 -2.240 -10.593 1.00 89.56 183 THR A O 1
ATOM 1508 N N . GLN A 1 184 ? -17.339 -3.459 -11.797 1.00 93.06 184 GLN A N 1
ATOM 1509 C CA . GLN A 1 184 ? -18.240 -4.521 -12.259 1.00 93.06 184 GLN A CA 1
ATOM 1510 C C . GLN A 1 184 ? -18.497 -5.605 -11.201 1.00 93.06 184 GLN A C 1
ATOM 1512 O O . GLN A 1 184 ? -19.325 -6.489 -11.411 1.00 93.06 184 GLN A O 1
ATOM 1517 N N . HIS A 1 185 ? -17.774 -5.551 -10.082 1.00 91.88 185 HIS A N 1
ATOM 1518 C CA . HIS A 1 185 ? -17.833 -6.531 -9.007 1.00 91.88 185 HIS A CA 1
ATOM 1519 C C . HIS A 1 185 ? -18.139 -5.856 -7.669 1.00 91.88 185 HIS A C 1
ATOM 1521 O O . HIS A 1 185 ? -17.862 -4.670 -7.457 1.00 91.88 185 HIS A O 1
ATOM 1527 N N . GLU A 1 186 ? -18.735 -6.625 -6.760 1.00 92.50 186 GLU A N 1
ATOM 1528 C CA . GLU A 1 186 ? -18.861 -6.214 -5.364 1.00 92.50 186 GLU A CA 1
ATOM 1529 C C . GLU A 1 186 ? -17.469 -6.078 -4.717 1.00 92.50 186 GLU A C 1
ATOM 1531 O O . GLU A 1 186 ? -16.520 -6.731 -5.162 1.00 92.50 186 GLU A O 1
ATOM 1536 N N . PRO A 1 187 ? -17.314 -5.233 -3.679 1.00 93.31 187 PRO A N 1
ATOM 1537 C CA . PRO A 1 187 ? -16.044 -5.081 -2.975 1.00 93.31 187 PRO A CA 1
ATOM 1538 C C . PRO A 1 187 ? -15.502 -6.423 -2.463 1.00 93.31 187 PRO A C 1
ATOM 1540 O O . PRO A 1 187 ? -16.203 -7.170 -1.783 1.00 93.31 187 PRO A O 1
ATOM 1543 N N . TYR A 1 188 ? -14.231 -6.711 -2.741 1.00 97.00 188 TYR A N 1
ATOM 1544 C CA . TYR A 1 188 ? -13.597 -7.950 -2.301 1.00 97.00 188 TYR A CA 1
ATOM 1545 C C . TYR A 1 188 ? -13.411 -7.937 -0.778 1.00 97.00 188 TYR A C 1
ATOM 1547 O O . TYR A 1 188 ? -12.836 -6.975 -0.260 1.00 97.00 188 TYR A O 1
ATOM 1555 N N . PRO A 1 189 ? -13.841 -8.976 -0.041 1.00 97.62 189 PRO A N 1
ATOM 1556 C CA . PRO A 1 189 ? -13.627 -9.039 1.398 1.00 97.62 189 PRO A CA 1
ATOM 1557 C C . PRO A 1 189 ? -12.136 -9.201 1.711 1.00 97.62 189 PRO A C 1
ATOM 1559 O O . PRO A 1 189 ? -11.451 -10.050 1.137 1.00 97.62 189 PRO A O 1
ATOM 1562 N N . LEU A 1 190 ? -11.639 -8.399 2.650 1.00 98.25 190 LEU A N 1
ATOM 1563 C CA . LEU A 1 190 ? -10.280 -8.476 3.171 1.00 98.25 190 LEU A CA 1
ATOM 1564 C C . LEU A 1 190 ? -10.305 -9.031 4.594 1.00 98.25 190 LEU A C 1
ATOM 1566 O O . LEU A 1 190 ? -11.119 -8.631 5.422 1.00 98.25 190 LEU A O 1
ATOM 1570 N N . MET A 1 191 ? -9.375 -9.934 4.895 1.00 98.19 191 MET A N 1
ATOM 1571 C CA . MET A 1 191 ? -9.291 -10.587 6.199 1.00 98.19 191 MET A CA 1
ATOM 1572 C C . MET A 1 191 ? -7.935 -10.310 6.831 1.00 98.19 191 MET A C 1
ATOM 1574 O O . MET A 1 191 ? -6.902 -10.658 6.263 1.00 98.19 191 MET A O 1
ATOM 1578 N N . LEU A 1 192 ? -7.948 -9.708 8.021 1.00 98.38 192 LEU A N 1
ATOM 1579 C CA . LEU A 1 192 ? -6.726 -9.461 8.776 1.00 98.38 192 LEU A CA 1
ATOM 1580 C C . LEU A 1 192 ? -6.078 -10.806 9.159 1.00 98.38 192 LEU A C 1
ATOM 1582 O O . LEU A 1 192 ? -6.763 -11.644 9.760 1.00 98.38 192 LEU A O 1
ATOM 1586 N N . PRO A 1 193 ? -4.786 -11.041 8.861 1.00 98.38 193 PRO A N 1
ATOM 1587 C CA . PRO A 1 193 ? -4.136 -12.298 9.211 1.00 98.38 193 PRO A CA 1
ATOM 1588 C C . PRO A 1 193 ? -4.240 -12.602 10.711 1.00 98.38 193 PRO A C 1
ATOM 1590 O O . PRO A 1 193 ? -3.850 -11.801 11.560 1.00 98.38 193 PRO A O 1
ATOM 1593 N N . GLY A 1 194 ? -4.778 -13.777 11.047 1.00 97.75 194 GLY A N 1
ATOM 1594 C CA . GLY A 1 194 ? -5.024 -14.176 12.437 1.00 97.75 194 GLY A CA 1
ATOM 1595 C C . GLY A 1 194 ? -6.358 -13.697 13.030 1.00 97.75 194 GLY A C 1
ATOM 1596 O O . GLY A 1 194 ? -6.531 -13.802 14.249 1.00 97.75 194 GLY A O 1
ATOM 1597 N N . CYS A 1 195 ? -7.287 -13.206 12.201 1.00 97.94 195 CYS A N 1
ATOM 1598 C CA . CYS A 1 195 ? -8.667 -12.884 12.575 1.00 97.94 195 CYS A CA 1
ATOM 1599 C C . CYS A 1 195 ? -9.701 -13.483 11.598 1.00 97.94 195 CYS A C 1
ATOM 1601 O O . CYS A 1 195 ? -9.340 -14.063 10.576 1.00 97.94 195 CYS A O 1
ATOM 1603 N N . SER A 1 196 ? -10.991 -13.354 11.919 1.00 97.00 196 SER A N 1
ATOM 1604 C CA . SER A 1 196 ? -12.119 -13.628 11.013 1.00 97.00 196 SER A CA 1
ATOM 1605 C C . SER A 1 196 ? -12.397 -12.439 10.077 1.00 97.00 196 SER A C 1
ATOM 1607 O O . SER A 1 196 ? -11.957 -11.330 10.382 1.00 97.00 196 SER A O 1
ATOM 1609 N N . PRO A 1 197 ? -13.166 -12.622 8.979 1.00 96.75 197 PRO A N 1
ATOM 1610 C CA . PRO A 1 197 ? -13.613 -11.510 8.130 1.00 96.75 197 PRO A CA 1
ATOM 1611 C C . PRO A 1 197 ? -14.363 -10.419 8.908 1.00 96.75 197 PRO A C 1
ATOM 1613 O O . PRO A 1 197 ? -14.132 -9.240 8.678 1.00 96.75 197 PRO A O 1
ATOM 1616 N N . SER A 1 198 ? -15.194 -10.822 9.877 1.00 97.50 198 SER A N 1
ATOM 1617 C CA . SER A 1 198 ? -15.782 -9.937 10.889 1.00 97.50 198 SER A CA 1
ATOM 1618 C C . SER A 1 198 ? -14.956 -10.051 12.169 1.00 97.50 198 SER A C 1
ATOM 1620 O O . SER A 1 198 ? -15.101 -11.005 12.937 1.00 97.50 198 SER A O 1
ATOM 1622 N N . CYS A 1 199 ? -13.977 -9.163 12.330 1.00 98.44 199 CYS A N 1
ATOM 1623 C CA . CYS A 1 199 ? -12.940 -9.259 13.355 1.00 98.44 199 CYS A CA 1
ATOM 1624 C C . CYS A 1 199 ? -13.346 -8.484 14.620 1.00 98.44 199 CYS A C 1
ATOM 1626 O O . CYS A 1 199 ? -13.549 -7.277 14.520 1.00 98.44 199 CYS A O 1
ATOM 1628 N N . PRO A 1 200 ? -13.430 -9.097 15.817 1.00 98.31 200 PRO A N 1
ATOM 1629 C CA . PRO A 1 200 ? -13.740 -8.357 17.043 1.00 98.31 200 PRO A CA 1
ATOM 1630 C C . PRO A 1 200 ? -12.786 -7.169 17.237 1.00 98.31 200 PRO A C 1
ATOM 1632 O O . PRO A 1 200 ? -11.573 -7.343 17.121 1.00 98.31 200 PRO A O 1
ATOM 1635 N N . LEU A 1 201 ? -13.304 -5.975 17.548 1.00 98.00 201 LEU A N 1
ATOM 1636 C CA . LEU A 1 201 ? -12.518 -4.731 17.594 1.00 98.00 201 LEU A CA 1
ATOM 1637 C C . LEU A 1 201 ? -11.300 -4.831 18.528 1.00 98.00 201 LEU A C 1
ATOM 1639 O O . LEU A 1 201 ? -10.224 -4.334 18.197 1.00 98.00 201 LEU A O 1
ATOM 1643 N N . GLU A 1 202 ? -11.445 -5.508 19.667 1.00 97.88 202 GLU A N 1
ATOM 1644 C CA . GLU A 1 202 ? -10.344 -5.728 20.612 1.00 97.88 202 GLU A CA 1
ATOM 1645 C C . GLU A 1 202 ? -9.244 -6.617 20.015 1.00 97.88 202 GLU A C 1
ATOM 1647 O O . GLU A 1 202 ? -8.057 -6.302 20.115 1.00 97.88 202 GLU A O 1
ATOM 1652 N N . ARG A 1 203 ? -9.630 -7.689 19.309 1.00 98.50 203 ARG A N 1
ATOM 1653 C CA . ARG A 1 203 ? -8.683 -8.569 18.612 1.00 98.50 203 ARG A CA 1
ATOM 1654 C C . ARG A 1 203 ? -8.025 -7.856 17.434 1.00 98.50 203 ARG A C 1
ATOM 1656 O O . ARG A 1 203 ? -6.824 -8.010 17.223 1.00 98.50 203 ARG A O 1
ATOM 1663 N N . PHE A 1 204 ? -8.789 -7.053 16.696 1.00 98.62 204 PHE A N 1
ATOM 1664 C CA . PHE A 1 204 ? -8.267 -6.198 15.637 1.00 98.62 204 PHE A CA 1
ATOM 1665 C C . PHE A 1 204 ? -7.185 -5.266 16.195 1.00 98.62 204 PHE A C 1
ATOM 1667 O O . PHE A 1 204 ? -6.073 -5.241 15.673 1.00 98.62 204 PHE A O 1
ATOM 1674 N N . ALA A 1 205 ? -7.475 -4.563 17.298 1.00 98.62 205 ALA A N 1
ATOM 1675 C CA . ALA A 1 205 ? -6.543 -3.651 17.959 1.00 98.62 205 ALA A CA 1
ATOM 1676 C C . ALA A 1 205 ? -5.250 -4.345 18.422 1.00 98.62 205 ALA A C 1
ATOM 1678 O O . ALA A 1 205 ? -4.168 -3.777 18.273 1.00 98.62 205 ALA A O 1
ATOM 1679 N N . GLU A 1 206 ? -5.351 -5.565 18.955 1.00 98.62 206 GLU A N 1
ATOM 1680 C CA . GLU A 1 206 ? -4.196 -6.382 19.344 1.00 98.62 206 GLU A CA 1
ATOM 1681 C C . GLU A 1 206 ? -3.318 -6.731 18.133 1.00 98.62 206 GLU A C 1
ATOM 1683 O O . GLU A 1 206 ? -2.103 -6.531 18.166 1.00 98.62 206 GLU A O 1
ATOM 1688 N N . LEU A 1 207 ? -3.930 -7.215 17.047 1.00 98.69 207 LEU A N 1
ATOM 1689 C CA . LEU A 1 207 ? -3.219 -7.673 15.851 1.00 98.69 207 LEU A CA 1
ATOM 1690 C C . LEU A 1 207 ? -2.525 -6.532 15.099 1.00 98.69 207 LEU A C 1
ATOM 1692 O O . LEU A 1 207 ? -1.414 -6.721 14.601 1.00 98.69 207 LEU A O 1
ATOM 1696 N N . VAL A 1 208 ? -3.137 -5.343 15.048 1.00 98.56 208 VAL A N 1
ATOM 1697 C CA . VAL A 1 208 ? -2.530 -4.166 14.401 1.00 98.56 208 VAL A CA 1
ATOM 1698 C C . VAL A 1 208 ? -1.598 -3.376 15.326 1.00 98.56 208 VAL A C 1
ATOM 1700 O O . VAL A 1 208 ? -0.801 -2.567 14.855 1.00 98.56 208 VAL A O 1
ATOM 1703 N N . GLY A 1 209 ? -1.632 -3.614 16.640 1.00 98.56 209 GLY A N 1
ATOM 1704 C CA . GLY A 1 209 ? -0.790 -2.917 17.619 1.00 98.56 209 GLY A CA 1
ATOM 1705 C C . GLY A 1 209 ? 0.711 -2.898 17.271 1.00 98.56 209 GLY A C 1
ATOM 1706 O O . GLY A 1 209 ? 1.322 -1.827 17.301 1.00 98.56 209 GLY A O 1
ATOM 1707 N N . PRO A 1 210 ? 1.327 -4.028 16.864 1.00 98.62 210 PRO A N 1
ATOM 1708 C CA . PRO A 1 210 ? 2.741 -4.075 16.493 1.00 98.62 210 PRO A CA 1
ATOM 1709 C C . PRO A 1 210 ? 3.135 -3.194 15.300 1.00 98.62 210 PRO A C 1
ATOM 1711 O O . PRO A 1 210 ? 4.313 -2.849 15.179 1.00 98.62 210 PRO A O 1
ATOM 1714 N N . VAL A 1 211 ? 2.195 -2.817 14.425 1.00 98.56 211 VAL A N 1
ATOM 1715 C CA . VAL A 1 211 ? 2.466 -1.942 13.270 1.00 98.56 211 VAL A CA 1
ATOM 1716 C C . VAL A 1 211 ? 2.148 -0.471 13.540 1.00 98.56 211 VAL A C 1
ATOM 1718 O O . VAL A 1 211 ? 2.391 0.353 12.670 1.00 98.56 211 VAL A O 1
ATOM 1721 N N . ILE A 1 212 ? 1.651 -0.112 14.728 1.00 98.56 212 ILE A N 1
ATOM 1722 C CA . ILE A 1 212 ? 1.360 1.279 15.101 1.00 98.56 212 ILE A CA 1
ATOM 1723 C C . ILE A 1 212 ? 2.575 1.905 15.812 1.00 98.56 212 ILE A C 1
ATOM 1725 O O . ILE A 1 212 ? 3.021 1.357 16.832 1.00 98.56 212 ILE A O 1
ATOM 1729 N N . PRO A 1 213 ? 3.114 3.043 15.324 1.00 97.75 213 PRO A N 1
ATOM 1730 C CA . PRO A 1 213 ? 4.209 3.741 15.995 1.00 97.75 213 PRO A CA 1
ATOM 1731 C C . PRO A 1 213 ? 3.758 4.281 17.359 1.00 97.75 213 PRO A C 1
ATOM 1733 O O . PRO A 1 213 ? 2.636 4.763 17.499 1.00 97.75 213 PRO A O 1
ATOM 1736 N N . GLN A 1 214 ? 4.635 4.205 18.359 1.00 96.44 214 GLN A N 1
ATOM 1737 C CA . GLN A 1 214 ? 4.411 4.813 19.676 1.00 96.44 214 GLN A CA 1
ATOM 1738 C C . GLN A 1 214 ? 4.830 6.284 19.655 1.00 96.44 214 GLN A C 1
ATOM 1740 O O . GLN A 1 214 ? 4.064 7.157 20.051 1.00 96.44 214 GLN A O 1
ATOM 1745 N N . ASP A 1 215 ? 6.024 6.549 19.124 1.00 97.06 215 ASP A N 1
ATOM 1746 C CA . ASP A 1 215 ? 6.512 7.890 18.816 1.00 97.06 215 ASP A CA 1
ATOM 1747 C C . ASP A 1 215 ? 7.179 7.847 17.443 1.00 97.06 215 ASP A C 1
ATOM 1749 O O . ASP A 1 215 ? 8.334 7.449 17.294 1.00 97.06 215 ASP A O 1
ATOM 1753 N N . TRP A 1 216 ? 6.428 8.256 16.422 1.00 97.31 216 TRP A N 1
ATOM 1754 C CA . TRP A 1 216 ? 6.911 8.244 15.044 1.00 97.31 216 TRP A CA 1
ATOM 1755 C C . TRP A 1 216 ? 8.179 9.093 14.864 1.00 97.31 216 TRP A C 1
ATOM 1757 O O . TRP A 1 216 ? 9.057 8.721 14.092 1.00 97.31 216 TRP A O 1
ATOM 1767 N N . SER A 1 217 ? 8.314 10.203 15.599 1.00 96.62 217 SER A N 1
ATOM 1768 C CA . SER A 1 217 ? 9.475 11.091 15.497 1.00 96.62 217 SER A CA 1
ATOM 1769 C C . SER A 1 217 ? 10.736 10.402 16.012 1.00 96.62 217 SER A C 1
ATOM 1771 O O . SER A 1 217 ? 11.754 10.381 15.320 1.00 96.62 217 SER A O 1
ATOM 1773 N N . THR A 1 218 ? 10.663 9.786 17.197 1.00 96.69 218 THR A N 1
ATOM 1774 C CA . THR A 1 218 ? 11.787 9.033 17.771 1.00 96.69 218 THR A CA 1
ATOM 1775 C C . THR A 1 218 ? 12.103 7.780 16.961 1.00 96.69 218 THR A C 1
ATOM 1777 O O . THR A 1 218 ? 13.272 7.505 16.709 1.00 96.69 218 THR A O 1
ATOM 1780 N N . GLU A 1 219 ? 11.089 7.048 16.495 1.00 97.00 219 GLU A N 1
ATOM 1781 C CA . GLU A 1 219 ? 11.279 5.850 15.664 1.00 97.00 219 GLU A CA 1
ATOM 1782 C C . GLU A 1 219 ? 11.886 6.171 14.285 1.00 97.00 219 GLU A C 1
ATOM 1784 O O . GLU A 1 219 ? 12.519 5.311 13.673 1.00 97.00 219 GLU A O 1
ATOM 1789 N N . CYS A 1 220 ? 11.750 7.412 13.805 1.00 96.81 220 CYS A N 1
ATOM 1790 C CA . CYS A 1 220 ? 12.415 7.885 12.592 1.00 96.81 220 CYS A CA 1
ATOM 1791 C C . CYS A 1 220 ? 13.887 8.280 12.788 1.00 96.81 220 CYS A C 1
ATOM 1793 O O . CYS A 1 220 ? 14.587 8.459 11.785 1.00 96.81 220 CYS A O 1
ATOM 1795 N N . MET A 1 221 ? 14.374 8.433 14.025 1.00 94.00 221 MET A N 1
ATOM 1796 C CA . MET A 1 221 ? 15.779 8.763 14.293 1.00 94.00 221 MET A CA 1
ATOM 1797 C C . MET A 1 221 ? 16.681 7.556 14.010 1.00 94.00 221 MET A C 1
ATOM 1799 O O . MET A 1 221 ? 16.331 6.415 14.307 1.00 94.00 221 MET A O 1
ATOM 1803 N N . THR A 1 222 ? 17.860 7.797 13.437 1.00 79.62 222 THR A N 1
ATOM 1804 C CA . THR A 1 222 ? 18.852 6.740 13.192 1.00 79.62 222 THR A CA 1
ATOM 1805 C C . THR A 1 222 ? 19.770 6.581 14.401 1.00 79.62 222 THR A C 1
ATOM 1807 O O . THR A 1 222 ? 19.985 7.518 15.168 1.00 79.62 222 THR A O 1
ATOM 1810 N N . THR A 1 223 ? 20.373 5.406 14.582 1.00 62.81 223 THR A N 1
ATOM 1811 C CA . THR A 1 223 ? 21.291 5.143 15.708 1.00 62.81 223 THR A CA 1
ATOM 1812 C C . THR A 1 223 ? 22.612 5.920 15.622 1.00 62.81 223 THR A C 1
ATOM 1814 O O . THR A 1 223 ? 23.388 5.904 16.573 1.00 62.81 223 THR A O 1
ATOM 1817 N N . ASN A 1 224 ? 22.878 6.612 14.507 1.00 51.81 224 ASN A N 1
ATOM 1818 C CA . ASN A 1 224 ? 24.122 7.349 14.260 1.00 51.81 224 ASN A CA 1
ATOM 1819 C C . ASN A 1 224 ? 24.023 8.863 14.506 1.00 51.81 224 ASN A C 1
ATOM 1821 O O . ASN A 1 224 ? 24.987 9.584 14.250 1.00 51.81 224 ASN A O 1
ATOM 1825 N N . SER A 1 225 ? 22.913 9.377 15.036 1.00 45.94 225 SER A N 1
ATOM 1826 C CA . SER A 1 225 ? 22.804 10.793 15.402 1.00 45.94 225 SER A CA 1
ATOM 1827 C C . SER A 1 225 ? 23.404 11.090 16.785 1.00 45.94 225 SER A C 1
ATOM 1829 O O . SER A 1 225 ? 22.710 11.543 17.693 1.00 45.94 225 SER A O 1
ATOM 1831 N N . HIS A 1 226 ? 24.714 10.880 16.947 1.00 40.78 226 HIS A N 1
ATOM 1832 C CA . HIS A 1 226 ? 25.499 11.632 17.928 1.00 40.78 226 HIS A CA 1
ATOM 1833 C C . HIS A 1 226 ? 26.003 12.925 17.266 1.00 40.78 226 HIS A C 1
ATOM 1835 O O . HIS A 1 226 ? 26.899 12.899 16.434 1.00 40.78 226 HIS A O 1
ATOM 1841 N N . GLN A 1 227 ? 25.363 14.039 17.639 1.00 46.41 227 GLN A N 1
ATOM 1842 C CA . GLN A 1 227 ? 25.825 15.437 17.585 1.00 46.41 227 GLN A CA 1
ATOM 1843 C C . GLN A 1 227 ? 26.779 15.843 16.439 1.00 46.41 227 GLN A C 1
ATOM 1845 O O . GLN A 1 227 ? 27.998 15.829 16.585 1.00 46.41 227 GLN A O 1
ATOM 1850 N N . GLY A 1 228 ? 26.202 16.376 15.360 1.00 32.25 228 GLY A N 1
ATOM 1851 C CA . GLY A 1 228 ? 26.811 17.448 14.562 1.00 32.25 228 GLY A CA 1
ATOM 1852 C C . GLY A 1 228 ? 26.031 18.750 14.798 1.00 32.25 228 GLY A C 1
ATOM 1853 O O . GLY A 1 228 ? 24.832 18.666 15.085 1.00 32.25 228 GLY A O 1
ATOM 1854 N N . PRO A 1 229 ? 26.655 19.944 14.742 1.00 33.06 229 PRO A N 1
ATOM 1855 C CA . PRO A 1 229 ? 25.929 21.191 14.949 1.00 33.06 229 PRO A CA 1
ATOM 1856 C C . PRO A 1 229 ? 24.830 21.315 13.896 1.00 33.06 229 PRO A C 1
ATOM 1858 O O . PRO A 1 229 ? 25.035 20.956 12.738 1.00 33.06 229 PRO A O 1
ATOM 1861 N N . ALA A 1 230 ? 23.674 21.830 14.309 1.00 40.72 230 ALA A N 1
ATOM 1862 C CA . ALA A 1 230 ? 22.604 22.202 13.402 1.00 40.72 230 ALA A CA 1
ATOM 1863 C C . ALA A 1 230 ? 23.135 23.227 12.390 1.00 40.72 230 ALA A C 1
ATOM 1865 O O . ALA A 1 230 ? 23.185 24.424 12.674 1.00 40.72 230 ALA A O 1
ATOM 1866 N N . GLU A 1 231 ? 23.535 22.764 11.206 1.00 30.23 231 GLU A N 1
ATOM 1867 C CA . GLU A 1 231 ? 23.592 23.629 10.042 1.00 30.23 231 GLU A CA 1
ATOM 1868 C C . GLU A 1 231 ? 22.154 24.014 9.725 1.00 30.23 231 GLU A C 1
ATOM 1870 O O . GLU A 1 231 ? 21.329 23.216 9.272 1.00 30.23 231 GLU A O 1
ATOM 1875 N N . THR A 1 232 ? 21.841 25.267 10.027 1.00 30.20 232 THR A N 1
ATOM 1876 C CA . THR A 1 232 ? 20.687 25.967 9.499 1.00 30.20 232 THR A CA 1
ATOM 1877 C C . THR A 1 232 ? 20.805 25.975 7.981 1.00 30.20 232 THR A C 1
ATOM 1879 O O . THR A 1 232 ? 21.351 26.896 7.374 1.00 30.20 232 THR A O 1
ATOM 1882 N N . ALA A 1 233 ? 20.262 24.940 7.342 1.00 29.06 233 ALA A N 1
ATOM 1883 C CA . ALA A 1 233 ? 19.921 24.995 5.937 1.00 29.06 233 ALA A CA 1
ATOM 1884 C C . ALA A 1 233 ? 18.838 26.070 5.787 1.00 29.06 233 ALA A C 1
ATOM 1886 O O . ALA A 1 233 ? 17.637 25.812 5.891 1.00 29.06 233 ALA A O 1
ATOM 1887 N N . HIS A 1 234 ? 19.276 27.310 5.574 1.00 25.61 234 HIS A N 1
ATOM 1888 C CA . HIS A 1 234 ? 18.471 28.349 4.963 1.00 25.61 234 HIS A CA 1
ATOM 1889 C C . HIS A 1 234 ? 18.087 27.847 3.571 1.00 25.61 234 HIS A C 1
ATOM 1891 O O . HIS A 1 234 ? 18.735 28.146 2.570 1.00 25.61 234 HIS A O 1
ATOM 1897 N N . PHE A 1 235 ? 17.013 27.063 3.498 1.00 27.05 235 PHE A N 1
ATOM 1898 C CA . PHE A 1 235 ? 16.324 26.857 2.244 1.00 27.05 235 PHE A CA 1
ATOM 1899 C C . PHE A 1 235 ? 15.649 28.184 1.926 1.00 27.05 235 PHE A C 1
ATOM 1901 O O . PHE A 1 235 ? 14.601 28.535 2.477 1.00 27.05 235 PHE A O 1
ATOM 1908 N N . ALA A 1 236 ? 16.317 28.977 1.091 1.00 25.33 236 ALA A N 1
ATOM 1909 C CA . ALA A 1 236 ? 15.707 30.126 0.464 1.00 25.33 236 ALA A CA 1
ATOM 1910 C C . ALA A 1 236 ? 14.380 29.652 -0.134 1.00 25.33 236 ALA A C 1
ATOM 1912 O O . ALA A 1 236 ? 14.364 28.815 -1.038 1.00 25.33 236 ALA A O 1
ATOM 1913 N N . ARG A 1 237 ? 13.264 30.186 0.376 1.00 32.62 237 ARG A N 1
ATOM 1914 C CA . ARG A 1 237 ? 11.979 30.144 -0.316 1.00 32.62 237 ARG A CA 1
ATOM 1915 C C . ARG A 1 237 ? 12.157 30.886 -1.635 1.00 32.62 237 ARG A C 1
ATOM 1917 O O . ARG A 1 237 ? 11.827 32.061 -1.757 1.00 32.62 237 ARG A O 1
ATOM 1924 N N . ARG A 1 238 ? 12.686 30.205 -2.647 1.00 25.89 238 ARG A N 1
ATOM 1925 C CA . ARG A 1 238 ? 12.358 30.541 -4.019 1.00 25.89 238 ARG A CA 1
ATOM 1926 C C . ARG A 1 238 ? 10.960 29.992 -4.221 1.00 25.89 238 ARG A C 1
ATOM 1928 O O . ARG A 1 238 ? 10.782 28.830 -4.561 1.00 25.89 238 ARG A O 1
ATOM 1935 N N . ASN A 1 239 ? 9.978 30.863 -4.006 1.00 26.89 239 ASN A N 1
ATOM 1936 C CA . ASN A 1 239 ? 8.722 30.791 -4.733 1.00 26.89 239 ASN A CA 1
ATOM 1937 C C . ASN A 1 239 ? 9.074 30.912 -6.220 1.00 26.89 239 ASN A C 1
ATOM 1939 O O . ASN A 1 239 ? 9.003 31.984 -6.809 1.00 26.89 239 ASN A O 1
ATOM 1943 N N . HIS A 1 240 ? 9.541 29.826 -6.824 1.00 24.36 240 HIS A N 1
ATOM 1944 C CA . HIS A 1 240 ? 9.217 29.590 -8.210 1.00 24.36 240 HIS A CA 1
ATOM 1945 C C . HIS A 1 240 ? 7.844 28.952 -8.159 1.00 24.36 240 HIS A C 1
ATOM 1947 O O . HIS A 1 240 ? 7.693 27.762 -7.896 1.00 24.36 240 HIS A O 1
ATOM 1953 N N . VAL A 1 241 ? 6.836 29.790 -8.383 1.00 27.88 241 VAL A N 1
ATOM 1954 C CA . VAL A 1 241 ? 5.645 29.331 -9.080 1.00 27.88 241 VAL A CA 1
ATOM 1955 C C . VAL A 1 241 ? 6.169 28.820 -10.417 1.00 27.88 241 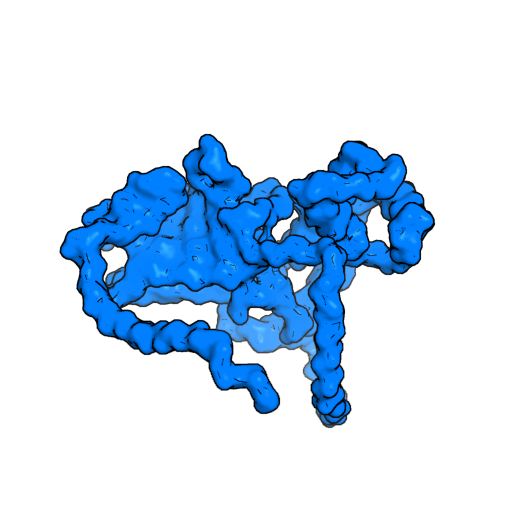VAL A C 1
ATOM 1957 O O . VAL A 1 241 ? 6.322 29.575 -11.372 1.00 27.88 241 VAL A O 1
ATOM 1960 N N . ILE A 1 242 ? 6.550 27.545 -10.464 1.00 25.84 242 ILE A N 1
ATOM 1961 C CA . ILE A 1 242 ? 6.557 26.838 -11.729 1.00 25.84 242 ILE A CA 1
ATOM 1962 C C . ILE A 1 242 ? 5.073 26.675 -12.008 1.00 25.84 242 ILE A C 1
ATOM 1964 O O . ILE A 1 242 ? 4.422 25.766 -11.498 1.00 25.84 242 ILE A O 1
ATOM 1968 N N . ALA A 1 243 ? 4.520 27.627 -12.756 1.00 25.03 243 ALA A N 1
ATOM 1969 C CA . ALA A 1 243 ? 3.374 27.330 -13.581 1.00 25.03 243 ALA A CA 1
ATOM 1970 C C . ALA A 1 243 ? 3.845 26.197 -14.494 1.00 25.03 243 ALA A C 1
ATOM 1972 O O . ALA A 1 243 ? 4.512 26.435 -15.500 1.00 25.03 243 ALA A O 1
ATOM 1973 N N . LEU A 1 244 ? 3.609 24.954 -14.073 1.00 24.72 244 LEU A N 1
ATOM 1974 C CA . LEU A 1 244 ? 3.662 23.836 -14.990 1.00 24.72 244 LEU A CA 1
ATOM 1975 C C . LEU A 1 244 ? 2.610 24.184 -16.041 1.00 24.72 244 LEU A C 1
ATOM 1977 O O . LEU A 1 244 ? 1.443 24.365 -15.673 1.00 24.72 244 LEU A O 1
ATOM 1981 N N . PRO A 1 245 ? 2.989 24.380 -17.314 1.00 22.38 245 PRO A N 1
ATOM 1982 C CA . PRO A 1 245 ? 1.981 24.493 -18.344 1.00 22.38 245 PRO A CA 1
ATOM 1983 C C . PRO A 1 245 ? 1.120 23.239 -18.223 1.00 22.38 245 PRO A C 1
ATOM 1985 O O . PRO A 1 245 ? 1.646 22.135 -18.081 1.00 22.38 245 PRO A O 1
ATOM 1988 N N . CYS A 1 246 ? -0.199 23.419 -18.211 1.00 33.34 246 CYS A N 1
ATOM 1989 C CA . CYS A 1 246 ? -1.144 22.323 -18.334 1.00 33.34 246 CYS A CA 1
ATOM 1990 C C . CYS A 1 246 ? -0.878 21.682 -19.707 1.00 33.34 246 CYS A C 1
ATOM 1992 O O . CYS A 1 246 ? -1.358 22.141 -20.741 1.00 33.34 246 CYS A O 1
ATOM 1994 N N . GLY A 1 247 ? 0.031 20.715 -19.721 1.00 29.78 247 GLY A N 1
ATOM 1995 C CA . GLY A 1 247 ? 0.616 20.102 -20.896 1.00 29.78 247 GLY A CA 1
ATOM 1996 C C . GLY A 1 247 ? 0.581 18.606 -20.677 1.00 29.78 247 GLY A C 1
ATOM 1997 O O . GLY A 1 247 ? 1.393 18.097 -19.923 1.00 29.78 247 GLY A O 1
ATOM 1998 N N . ARG A 1 248 ? -0.437 17.988 -21.289 1.00 39.62 248 ARG A N 1
ATOM 1999 C CA . ARG A 1 248 ? -0.608 16.579 -21.684 1.00 39.62 248 ARG A CA 1
ATOM 2000 C C . ARG A 1 248 ? 0.178 15.539 -20.863 1.00 39.62 248 ARG A C 1
ATOM 2002 O O . ARG A 1 248 ? 1.394 15.543 -20.914 1.00 39.62 248 ARG A O 1
ATOM 2009 N N . SER A 1 249 ? -0.578 14.604 -20.267 1.00 34.53 249 SER A N 1
ATOM 2010 C CA . SER A 1 249 ? -0.174 13.285 -19.731 1.00 34.53 249 SER A CA 1
ATOM 2011 C C . SER A 1 249 ? 0.268 13.171 -18.264 1.00 34.53 249 SER A C 1
ATOM 2013 O O . SER A 1 249 ? 1.182 12.413 -17.960 1.00 34.53 249 SER A O 1
ATOM 2015 N N . THR A 1 250 ? -0.431 13.819 -17.330 1.00 36.84 250 THR A N 1
ATOM 2016 C CA . THR A 1 250 ? -0.559 13.274 -15.965 1.00 36.84 250 THR A CA 1
ATOM 2017 C C . THR A 1 250 ? -2.031 12.991 -15.691 1.00 36.84 250 THR A C 1
ATOM 2019 O O . THR A 1 250 ? -2.869 13.895 -15.742 1.00 36.84 250 THR A O 1
ATOM 2022 N N . CYS A 1 251 ? -2.385 11.726 -15.463 1.00 44.72 251 CYS A N 1
ATOM 2023 C CA . CYS A 1 251 ? -3.704 11.412 -14.931 1.00 44.72 251 CYS A CA 1
ATOM 2024 C C . CYS A 1 251 ? -3.732 11.887 -13.479 1.00 44.72 251 CYS A C 1
ATOM 2026 O O . CYS A 1 251 ? -2.792 11.651 -12.726 1.00 44.72 251 CYS A O 1
ATOM 2028 N N . LEU A 1 252 ? -4.794 12.577 -13.069 1.00 41.56 252 LEU A N 1
ATOM 2029 C CA . LEU A 1 252 ? -4.999 12.879 -11.656 1.00 41.56 252 LEU A CA 1
ATOM 2030 C C . LEU A 1 252 ? -5.220 11.548 -10.917 1.00 41.56 252 LEU A C 1
ATOM 2032 O O . LEU A 1 252 ? -6.297 10.963 -11.014 1.00 41.56 252 LEU A O 1
ATOM 2036 N N . GLU A 1 253 ? -4.190 11.072 -10.214 1.00 45.97 253 GLU A N 1
ATOM 2037 C CA . GLU A 1 253 ? -4.162 9.866 -9.369 1.00 45.97 253 GLU A CA 1
ATOM 2038 C C . GLU A 1 253 ? -5.051 10.017 -8.120 1.00 45.97 253 GLU A C 1
ATOM 2040 O O . GLU A 1 253 ? -4.594 9.923 -6.980 1.00 45.97 253 GLU A O 1
ATOM 2045 N N . ASN A 1 254 ? -6.336 10.305 -8.304 1.00 44.91 254 ASN A N 1
ATOM 2046 C CA . ASN A 1 254 ? -7.262 10.380 -7.185 1.00 44.91 254 ASN A CA 1
ATOM 2047 C C . ASN A 1 254 ? -7.790 8.974 -6.889 1.00 44.91 254 ASN A C 1
ATOM 2049 O O . ASN A 1 254 ? -8.713 8.476 -7.542 1.00 44.91 254 ASN A O 1
ATOM 2053 N N . THR A 1 255 ? -7.204 8.345 -5.875 1.00 52.31 255 THR A N 1
ATOM 2054 C CA . THR A 1 255 ? -7.680 7.091 -5.290 1.00 52.31 255 THR A CA 1
ATOM 2055 C C . THR A 1 255 ? -8.388 7.420 -3.976 1.00 52.31 255 THR A C 1
ATOM 2057 O O . THR A 1 255 ? -7.864 8.131 -3.118 1.00 52.31 255 THR A O 1
ATOM 2060 N N . VAL A 1 256 ? -9.627 6.964 -3.803 1.00 50.03 256 VAL A N 1
ATOM 2061 C CA . VAL A 1 256 ? -10.458 7.377 -2.662 1.00 50.03 256 VAL A CA 1
ATOM 2062 C C . VAL A 1 256 ? -10.411 6.293 -1.597 1.00 50.03 256 VAL A C 1
ATOM 2064 O O . VAL A 1 256 ? -10.948 5.218 -1.800 1.00 50.03 256 VAL A O 1
ATOM 2067 N N . CYS A 1 257 ? -9.823 6.563 -0.435 1.00 50.44 257 CYS A N 1
ATOM 2068 C CA . CYS A 1 257 ? -9.967 5.692 0.728 1.00 50.44 257 CYS A CA 1
ATOM 2069 C C . CYS A 1 257 ? -11.175 6.172 1.547 1.00 50.44 257 CYS A C 1
ATOM 2071 O O . CYS A 1 257 ? -11.123 7.215 2.196 1.00 50.44 257 CYS A O 1
ATOM 2073 N N . SER A 1 258 ? -12.289 5.447 1.523 1.00 50.81 258 SER A N 1
ATOM 2074 C CA . SER A 1 258 ? -13.471 5.792 2.323 1.00 50.81 258 SER A CA 1
ATOM 2075 C C . SER A 1 258 ? -13.560 4.893 3.547 1.00 50.81 258 SER A C 1
ATOM 2077 O O . SER A 1 258 ? -13.536 3.677 3.429 1.00 50.81 258 SER A O 1
ATOM 2079 N N . ILE A 1 259 ? -13.710 5.482 4.728 1.00 51.47 259 ILE A N 1
ATOM 2080 C CA . ILE A 1 259 ? -13.961 4.746 5.966 1.00 51.47 259 ILE A CA 1
ATOM 2081 C C . ILE A 1 259 ? -15.390 5.019 6.382 1.00 51.47 259 ILE A C 1
ATOM 2083 O O . ILE A 1 259 ? -15.768 6.146 6.719 1.00 51.47 259 ILE A O 1
ATOM 2087 N N . THR A 1 260 ? -16.192 3.970 6.380 1.00 53.09 260 THR A N 1
ATOM 2088 C CA . THR A 1 260 ? -17.600 4.067 6.733 1.00 53.09 260 THR A CA 1
ATOM 2089 C C . THR A 1 260 ? -17.793 3.450 8.104 1.00 53.09 260 THR A C 1
ATOM 2091 O O . THR A 1 260 ? -17.779 2.241 8.259 1.00 53.09 260 THR A O 1
ATOM 2094 N N . ILE A 1 261 ? -17.986 4.282 9.126 1.00 51.94 261 ILE A N 1
ATOM 2095 C CA . ILE A 1 261 ? -18.334 3.824 10.476 1.00 51.94 261 ILE A CA 1
ATOM 2096 C C . ILE A 1 261 ? -19.850 3.577 10.480 1.00 51.94 261 ILE A C 1
ATOM 2098 O O . ILE A 1 261 ? -20.636 4.445 10.862 1.00 51.94 261 ILE A O 1
ATOM 2102 N N . MET A 1 262 ? -20.267 2.426 9.952 1.00 49.91 262 MET A N 1
ATOM 2103 C CA . MET A 1 262 ? -21.682 2.107 9.765 1.00 49.91 262 MET A CA 1
ATOM 2104 C C . MET A 1 262 ? -22.322 1.488 10.999 1.00 49.91 262 MET A C 1
ATOM 2106 O O . MET A 1 262 ? -21.886 0.456 11.483 1.00 49.91 262 MET A O 1
ATOM 2110 N N . ASP A 1 263 ? -23.455 2.047 11.404 1.00 46.97 263 ASP A N 1
ATOM 2111 C CA . ASP A 1 263 ? -24.482 1.273 12.094 1.00 46.97 263 ASP A CA 1
ATOM 2112 C C . ASP A 1 263 ? -25.353 0.595 11.016 1.00 46.97 263 ASP A C 1
ATOM 2114 O O . ASP A 1 263 ? -25.732 1.263 10.045 1.00 46.97 263 ASP A O 1
ATOM 2118 N N . LYS A 1 264 ? -25.638 -0.714 11.135 1.00 39.19 264 LYS A N 1
ATOM 2119 C CA . LYS A 1 264 ? -26.309 -1.528 10.084 1.00 39.19 264 LYS A CA 1
ATOM 2120 C C . LYS A 1 264 ? -27.653 -0.951 9.628 1.00 39.19 264 LYS A C 1
ATOM 2122 O O . LYS A 1 264 ? -28.092 -1.234 8.517 1.00 39.19 264 LYS A O 1
ATOM 2127 N N . ASP A 1 265 ? -28.281 -0.126 10.457 1.00 39.66 265 ASP A N 1
ATOM 2128 C CA . ASP A 1 265 ? -29.655 0.326 10.263 1.00 39.66 265 ASP A CA 1
ATOM 2129 C C . ASP A 1 265 ? -29.808 1.624 9.440 1.00 39.66 265 ASP A C 1
ATOM 2131 O O . ASP A 1 265 ? -30.927 2.128 9.312 1.00 39.66 265 ASP A O 1
ATOM 2135 N N . GLU A 1 266 ? -28.735 2.212 8.882 1.00 42.78 266 GLU A N 1
ATOM 2136 C CA . GLU A 1 266 ? -28.815 3.599 8.380 1.00 42.78 266 GLU A CA 1
ATOM 2137 C C . GLU A 1 266 ? -28.383 3.912 6.939 1.00 42.78 266 GLU A C 1
ATOM 2139 O O . GLU A 1 266 ? -28.639 5.036 6.495 1.00 42.78 266 GLU A O 1
ATOM 2144 N N . MET A 1 267 ? -27.799 2.986 6.173 1.00 40.75 267 MET A N 1
ATOM 2145 C CA . MET A 1 267 ? -27.414 3.257 4.777 1.00 40.75 267 MET A CA 1
ATOM 2146 C C . MET A 1 267 ? -27.980 2.233 3.797 1.00 40.75 267 MET A C 1
ATOM 2148 O O . MET A 1 267 ? -27.958 1.030 4.033 1.00 40.75 267 MET A O 1
ATOM 2152 N N . VAL A 1 268 ? -28.480 2.735 2.666 1.00 37.91 268 VAL A N 1
ATOM 2153 C CA . VAL A 1 268 ? -28.955 1.912 1.550 1.00 37.91 268 VAL A CA 1
ATOM 2154 C C . VAL A 1 268 ? -27.840 1.862 0.509 1.00 37.91 268 VAL A C 1
ATOM 2156 O O . VAL A 1 268 ? -27.421 2.901 -0.004 1.00 37.91 268 VAL A O 1
ATOM 2159 N N . SER A 1 269 ? -27.366 0.657 0.194 1.00 37.84 269 SER A N 1
ATOM 2160 C CA . SER A 1 269 ? -26.503 0.428 -0.967 1.00 37.84 269 SER A CA 1
ATOM 2161 C C . SER A 1 269 ? -27.344 0.537 -2.241 1.00 37.84 269 SER A C 1
ATOM 2163 O O . SER A 1 269 ? -28.333 -0.181 -2.409 1.00 37.84 269 SER A O 1
ATOM 2165 N N . ARG A 1 270 ? -26.974 1.463 -3.130 1.00 34.75 270 ARG A N 1
ATOM 2166 C CA . ARG A 1 270 ? -27.467 1.532 -4.513 1.00 34.75 270 ARG A CA 1
ATOM 2167 C C . ARG A 1 270 ? -26.264 1.715 -5.430 1.00 34.75 270 ARG A C 1
ATOM 2169 O O . ARG A 1 270 ? -25.480 2.643 -5.240 1.00 34.75 270 ARG A O 1
ATOM 2176 N N . ASP A 1 271 ? -26.118 0.814 -6.397 1.00 36.34 271 ASP A N 1
ATOM 2177 C CA . ASP A 1 271 ? -25.096 0.867 -7.451 1.00 36.34 271 ASP A CA 1
ATOM 2178 C C . ASP A 1 271 ? -23.640 0.949 -6.941 1.00 36.34 271 ASP A C 1
ATOM 2180 O O . ASP A 1 271 ? -22.778 1.579 -7.553 1.00 36.34 271 ASP A O 1
ATOM 2184 N N . GLY A 1 272 ? -23.348 0.314 -5.798 1.00 39.22 272 GLY A N 1
ATOM 2185 C CA . GLY A 1 272 ? -21.995 0.270 -5.228 1.00 39.22 272 GLY A CA 1
ATOM 2186 C C . GLY A 1 272 ? -21.539 1.570 -4.554 1.00 39.22 272 GLY A C 1
ATOM 2187 O O . GLY A 1 272 ? -20.361 1.692 -4.216 1.00 39.22 272 GLY A O 1
ATOM 2188 N N . PHE A 1 273 ? -22.456 2.517 -4.336 1.00 37.06 273 PHE A N 1
ATOM 2189 C CA . PHE A 1 273 ? -22.254 3.699 -3.502 1.00 37.06 273 PHE A CA 1
ATOM 2190 C C . PHE A 1 273 ? -23.187 3.641 -2.285 1.00 37.06 273 PHE A C 1
ATOM 2192 O O . PHE A 1 273 ? -24.372 3.313 -2.397 1.00 37.06 273 PHE A O 1
ATOM 2199 N N . TYR A 1 274 ? -22.647 3.961 -1.107 1.00 45.81 274 TYR A N 1
ATOM 2200 C CA . TYR A 1 274 ? -23.433 4.086 0.117 1.00 45.81 274 TYR A CA 1
ATOM 2201 C C . TYR A 1 274 ? -24.044 5.485 0.190 1.00 45.81 274 TYR A C 1
ATOM 2203 O O . TYR A 1 274 ? -23.326 6.486 0.226 1.00 45.81 274 TYR A O 1
ATOM 2211 N N . TRP A 1 275 ? -25.374 5.554 0.218 1.00 37.78 275 TRP A N 1
ATOM 2212 C CA . TRP A 1 275 ? -26.112 6.813 0.293 1.00 37.78 275 TRP A CA 1
ATOM 2213 C C . TRP A 1 275 ? -26.793 6.960 1.653 1.00 37.78 275 TRP A C 1
ATOM 2215 O O . TRP A 1 275 ? -27.378 6.011 2.182 1.00 37.78 275 TRP A O 1
ATOM 2225 N N . MET A 1 276 ? -26.769 8.178 2.205 1.00 36.88 276 MET A N 1
ATOM 2226 C CA . MET A 1 276 ? -27.674 8.539 3.297 1.00 36.88 276 MET A CA 1
ATOM 2227 C C . MET A 1 276 ? -29.113 8.632 2.752 1.00 36.88 276 MET A C 1
ATOM 2229 O O . MET A 1 276 ? -29.311 9.269 1.715 1.00 36.88 276 MET A O 1
ATOM 2233 N N . PRO A 1 277 ? -30.129 8.060 3.427 1.00 33.94 277 PRO A N 1
ATOM 2234 C CA . PRO A 1 277 ? -31.523 8.168 2.999 1.00 33.94 277 PRO A CA 1
ATOM 2235 C C . PRO A 1 277 ? -31.986 9.632 2.906 1.00 33.94 277 PRO A C 1
ATOM 2237 O O . PRO A 1 277 ? -31.837 10.396 3.866 1.00 33.94 277 PRO A O 1
ATOM 2240 N N . GLU A 1 278 ? -32.612 10.013 1.784 1.00 39.59 278 GLU A N 1
ATOM 2241 C CA . GLU A 1 278 ? -33.119 11.376 1.517 1.00 39.59 278 GLU A CA 1
ATOM 2242 C C . GLU A 1 278 ? -34.024 11.919 2.635 1.00 39.59 278 GLU A C 1
ATOM 2244 O O . GLU A 1 278 ? -34.010 13.112 2.926 1.00 39.59 278 GLU A O 1
ATOM 2249 N N . SER A 1 279 ? -34.747 11.046 3.343 1.00 36.56 279 SER A N 1
ATOM 2250 C CA . SER A 1 279 ? -35.646 11.422 4.441 1.00 36.56 279 SER A CA 1
ATOM 2251 C C . SER A 1 279 ? -34.944 12.008 5.676 1.00 36.56 279 SER A C 1
ATOM 2253 O O . SER A 1 279 ? -35.623 12.451 6.603 1.00 36.56 279 SER A O 1
ATOM 2255 N N . ARG A 1 280 ? -33.604 11.985 5.741 1.00 42.59 280 ARG A N 1
ATOM 2256 C CA . ARG A 1 280 ? -32.811 12.529 6.862 1.00 42.59 280 ARG A CA 1
ATOM 2257 C C . ARG A 1 280 ? -31.787 13.587 6.449 1.00 42.59 280 ARG A C 1
ATOM 2259 O O . ARG A 1 280 ? -31.108 14.129 7.325 1.00 42.59 280 ARG A O 1
ATOM 2266 N N . ALA A 1 281 ? -31.703 13.935 5.164 1.00 38.50 281 ALA A N 1
ATOM 2267 C CA . ALA A 1 281 ? -30.931 15.086 4.717 1.00 38.50 281 ALA A CA 1
ATOM 2268 C C . ALA A 1 281 ? -31.613 16.367 5.228 1.00 38.50 281 ALA A C 1
ATOM 2270 O O . ALA A 1 281 ? -32.519 16.907 4.598 1.00 38.50 281 ALA A O 1
ATOM 2271 N N . LYS A 1 282 ? -31.212 16.861 6.407 1.00 32.09 282 LYS A N 1
ATOM 2272 C CA . LYS A 1 282 ? -31.585 18.221 6.807 1.00 32.09 282 LYS A CA 1
ATOM 2273 C C . LYS A 1 282 ? -30.934 19.175 5.803 1.00 32.09 282 LYS A C 1
ATOM 2275 O O . LYS A 1 282 ? -29.708 19.120 5.667 1.00 32.09 282 LYS A O 1
ATOM 2280 N N . PRO A 1 283 ? -31.698 20.043 5.117 1.00 29.62 283 PRO A N 1
ATOM 2281 C CA . PRO A 1 283 ? -31.100 21.051 4.263 1.00 29.62 283 PRO A CA 1
ATOM 2282 C C . PRO A 1 283 ? -30.219 21.934 5.147 1.00 29.62 283 PRO A C 1
ATOM 2284 O O . PRO A 1 283 ? -30.695 22.643 6.033 1.00 29.62 283 PRO A O 1
ATOM 2287 N N . SER A 1 284 ? -28.910 21.834 4.943 1.00 29.67 284 SER A N 1
ATOM 2288 C CA . SER A 1 284 ? -27.985 22.859 5.410 1.00 29.67 284 SER A CA 1
ATOM 2289 C C . SER A 1 284 ? -28.236 24.089 4.537 1.00 29.67 284 SER A C 1
ATOM 2291 O O . SER A 1 284 ? -28.459 23.914 3.336 1.00 29.67 284 SER A O 1
ATOM 2293 N N . PRO A 1 285 ? -28.245 25.317 5.081 1.00 29.55 285 PRO A N 1
ATOM 2294 C CA . PRO A 1 285 ? -28.382 26.501 4.252 1.00 29.55 285 PRO A CA 1
ATOM 2295 C C . PRO A 1 285 ? -27.168 26.556 3.323 1.00 29.55 285 PRO A C 1
ATOM 2297 O O . PRO A 1 285 ? -26.046 26.824 3.752 1.00 29.55 285 PRO A O 1
ATOM 2300 N N . LEU A 1 286 ? -27.394 26.228 2.052 1.00 29.59 286 LEU A N 1
ATOM 2301 C CA . LEU A 1 286 ? -26.463 26.504 0.975 1.00 29.59 286 LEU A CA 1
ATOM 2302 C C . LEU A 1 286 ? -26.163 28.002 1.027 1.00 29.59 286 LEU A C 1
ATOM 2304 O O . LEU A 1 286 ? -27.056 28.828 0.834 1.00 29.59 286 LEU A O 1
ATOM 2308 N N . LEU A 1 287 ? -24.900 28.340 1.286 1.00 29.83 287 LEU A N 1
ATOM 2309 C CA . LEU A 1 287 ? -24.328 29.575 0.776 1.00 29.83 287 LEU A CA 1
ATOM 2310 C C . LEU A 1 287 ? -24.498 29.504 -0.741 1.00 29.83 287 LEU A C 1
ATOM 2312 O O . LEU A 1 287 ? -23.801 28.755 -1.426 1.00 29.83 287 LEU A O 1
ATOM 2316 N N . VAL A 1 288 ? -25.497 30.225 -1.237 1.00 29.72 288 VAL A N 1
ATOM 2317 C CA . VAL A 1 288 ? -25.640 30.541 -2.650 1.00 29.72 288 VAL A CA 1
ATOM 2318 C C . VAL A 1 288 ? -24.407 31.367 -3.000 1.00 29.72 288 VAL A C 1
ATOM 2320 O O . VAL A 1 288 ? -24.330 32.547 -2.678 1.00 29.72 288 VAL A O 1
ATOM 2323 N N . GLY A 1 289 ? -23.396 30.713 -3.568 1.00 29.50 289 GLY A N 1
ATOM 2324 C CA . GLY A 1 289 ? -22.359 31.408 -4.311 1.00 29.50 289 GLY A CA 1
ATOM 2325 C C . GLY A 1 289 ? -23.034 32.027 -5.523 1.00 29.50 289 GLY A C 1
ATOM 2326 O O . GLY A 1 289 ? -23.547 31.303 -6.380 1.00 29.50 289 GLY A O 1
ATOM 2327 N N . ASP A 1 290 ? -23.109 33.353 -5.538 1.00 31.05 290 ASP A N 1
ATOM 2328 C CA . ASP A 1 290 ? -23.624 34.106 -6.669 1.00 31.05 290 ASP A CA 1
ATOM 2329 C C . ASP A 1 290 ? -22.903 33.691 -7.955 1.00 31.05 290 ASP A C 1
ATOM 2331 O O . ASP A 1 290 ? -21.685 33.496 -7.995 1.00 31.05 290 ASP A O 1
ATOM 2335 N N . ARG A 1 291 ? -23.688 33.545 -9.025 1.00 30.17 291 ARG A N 1
ATOM 2336 C CA . ARG A 1 291 ? -23.172 33.383 -10.383 1.00 30.17 291 ARG A CA 1
ATOM 2337 C C . ARG A 1 291 ? -22.292 34.588 -10.704 1.00 30.17 291 ARG A C 1
ATOM 2339 O O . ARG A 1 291 ? -22.807 35.696 -10.825 1.00 30.17 291 ARG A O 1
ATOM 2346 N N . MET A 1 292 ? -21.002 34.358 -10.926 1.00 28.97 292 MET A N 1
ATOM 2347 C CA . MET A 1 292 ? -20.195 35.269 -11.733 1.00 28.97 292 MET A CA 1
ATOM 2348 C C . MET A 1 292 ? -20.834 35.351 -13.123 1.00 28.97 292 MET A C 1
ATOM 2350 O O . MET A 1 292 ? -20.905 34.363 -13.851 1.00 28.97 292 MET A O 1
ATOM 2354 N N . THR A 1 293 ? -21.367 36.522 -13.456 1.00 37.94 293 THR A N 1
ATOM 2355 C CA . THR A 1 293 ? -21.753 36.898 -14.818 1.00 37.94 293 THR A CA 1
ATOM 2356 C C . THR A 1 293 ? -20.584 37.611 -15.491 1.00 37.94 293 THR A C 1
ATOM 2358 O O . THR A 1 293 ? -19.888 38.363 -14.815 1.00 37.94 293 THR A O 1
ATOM 2361 N N . ASP A 1 294 ? -20.416 37.409 -16.803 1.00 35.72 294 ASP A N 1
ATOM 2362 C CA . ASP A 1 294 ? -19.386 37.980 -17.699 1.00 35.72 294 ASP A CA 1
ATOM 2363 C C . ASP A 1 294 ? -19.317 39.526 -17.718 1.00 35.72 294 ASP A C 1
ATOM 2365 O O . ASP A 1 294 ? -19.604 40.164 -18.732 1.00 35.72 294 ASP A O 1
ATOM 2369 N N . LYS A 1 295 ? -18.954 40.169 -16.604 1.00 37.94 295 LYS A N 1
ATOM 2370 C CA . LYS A 1 295 ? -18.780 41.629 -16.550 1.00 37.94 295 LYS A CA 1
ATOM 2371 C C . LYS A 1 295 ? -17.583 42.159 -15.768 1.00 37.94 295 LYS A C 1
ATOM 2373 O O . LYS A 1 295 ? -17.421 43.370 -15.747 1.00 37.94 295 LYS A O 1
ATOM 2378 N N . ASP A 1 296 ? -16.707 41.300 -15.257 1.00 37.56 296 ASP A N 1
ATOM 2379 C CA . ASP A 1 296 ? -15.493 41.738 -14.553 1.00 37.56 296 ASP A CA 1
ATOM 2380 C C . ASP A 1 296 ? -14.217 41.251 -15.264 1.00 37.56 296 ASP A C 1
ATOM 2382 O O . ASP A 1 296 ? -13.343 40.621 -14.670 1.00 37.56 296 ASP A O 1
ATOM 2386 N N . ILE A 1 297 ? -14.135 41.531 -16.569 1.00 38.72 297 ILE A N 1
ATOM 2387 C CA . ILE A 1 297 ? -12.873 41.575 -17.315 1.00 38.72 297 ILE A CA 1
ATOM 2388 C C . ILE A 1 297 ? -12.689 43.024 -17.770 1.00 38.72 297 ILE A C 1
ATOM 2390 O O . ILE A 1 297 ? -13.316 43.436 -18.743 1.00 38.72 297 ILE A O 1
ATOM 2394 N N . ASP A 1 298 ? -11.855 43.757 -17.037 1.00 37.28 298 ASP A N 1
ATOM 2395 C CA . ASP A 1 298 ? -11.016 44.869 -17.506 1.00 37.28 298 ASP A CA 1
ATOM 2396 C C . ASP A 1 298 ? -9.780 44.968 -16.593 1.00 37.28 298 ASP A C 1
ATOM 2398 O O . ASP A 1 298 ? -9.950 44.950 -15.349 1.00 37.28 298 ASP A O 1
#

InterPro domains:
  IPR000560 Histidine phosphatase superfamily, clade-2 [PF00328] (8-179)
  IPR000560 Histidine phosphatase superfamily, clade-2 [cd07061] (42-180)
  IPR029033 Histidine phosphatase superfamily [G3DSA:3.40.50.1240] (1-232)
  IPR029033 Histidine phosphatase superfamily [SSF53254] (1-220)
  IPR033379 Histidine acid phosphatase active site [PS00778] (131-147)
  IPR050645 Histidine Acid Phosphatase [PTHR11567] (3-223)